Protein AF-A0A1H3FFI7-F1 (afdb_monomer_lite)

Foldseek 3Di:
DDDDDDDDDDDDDDDDDDDDDDDDDDDDDDDDPPDPDDDPDDPDPDPPVVLLVLLLVLQLLLQLLVVLLVVLVVLLVVLVVLLVVLCVQLVVVVVVVNVPSNVVSNVRSVVSVVVCVVVVSVVSSVLSVVLSVQSVVLSVVVVDPCSVVSVVVSVVSDDDDLLLSSLVSSQVSQCVSPNLQGWHWDHDPVCNVCSNPDRDDNVVTDTDPRDPPPPPPDD

Structure (mmCIF, N/CA/C/O backbone):
data_AF-A0A1H3FFI7-F1
#
_entry.id   AF-A0A1H3FFI7-F1
#
loop_
_atom_site.group_PDB
_atom_site.id
_atom_site.type_symbol
_atom_site.label_atom_id
_atom_site.label_alt_id
_atom_site.label_comp_id
_atom_site.label_asym_id
_atom_site.label_entity_id
_atom_site.label_seq_id
_atom_site.pdbx_PDB_ins_code
_atom_site.Cartn_x
_atom_site.Cartn_y
_atom_site.Cartn_z
_atom_site.occupancy
_atom_site.B_iso_or_equiv
_atom_site.auth_seq_id
_atom_site.auth_comp_id
_atom_site.auth_asym_id
_atom_site.auth_atom_id
_atom_site.pdbx_PDB_model_num
ATOM 1 N N . MET A 1 1 ? -16.316 62.388 -5.526 1.00 39.69 1 MET A N 1
ATOM 2 C CA . MET A 1 1 ? -16.179 63.792 -5.936 1.00 39.69 1 MET A CA 1
ATOM 3 C C . MET A 1 1 ? -15.748 64.525 -4.689 1.00 39.69 1 MET A C 1
ATOM 5 O O . MET A 1 1 ? -16.597 64.706 -3.829 1.00 39.69 1 MET A O 1
ATOM 9 N N . ASP A 1 2 ? -14.430 64.740 -4.607 1.00 40.62 2 ASP A N 1
ATOM 10 C CA . ASP A 1 2 ? -13.691 65.707 -3.775 1.00 40.62 2 ASP A CA 1
ATOM 11 C C . ASP A 1 2 ? -13.868 65.612 -2.238 1.00 40.62 2 ASP A C 1
ATOM 13 O O . ASP A 1 2 ? -14.924 65.272 -1.731 1.00 40.62 2 ASP A O 1
ATOM 17 N N . ASP A 1 3 ? -12.885 65.856 -1.380 1.00 43.97 3 ASP A N 1
ATOM 18 C CA . ASP A 1 3 ? -11.537 66.379 -1.552 1.00 43.97 3 ASP A CA 1
ATOM 19 C C . ASP A 1 3 ? -10.734 66.026 -0.284 1.00 43.97 3 ASP A C 1
ATOM 21 O O . ASP A 1 3 ? -11.244 66.103 0.834 1.00 43.97 3 ASP A O 1
ATOM 25 N N . ASP A 1 4 ? -9.499 65.589 -0.500 1.00 48.56 4 ASP A N 1
ATOM 26 C CA . ASP A 1 4 ? -8.259 66.038 0.144 1.00 48.56 4 ASP A CA 1
ATOM 27 C C . ASP A 1 4 ? -8.315 66.702 1.546 1.00 48.56 4 ASP A C 1
ATOM 29 O O . ASP A 1 4 ? -8.831 67.805 1.719 1.00 48.56 4 ASP A O 1
ATOM 33 N N . ARG A 1 5 ? -7.607 66.115 2.530 1.00 48.03 5 ARG A N 1
ATOM 34 C CA . ARG A 1 5 ? -6.320 66.656 3.041 1.00 48.03 5 ARG A CA 1
ATOM 35 C C . ARG A 1 5 ? -5.848 66.017 4.358 1.00 48.03 5 ARG A C 1
ATOM 37 O O . ARG A 1 5 ? -6.522 66.133 5.369 1.00 48.03 5 ARG A O 1
ATOM 44 N N . ARG A 1 6 ? -4.607 65.497 4.293 1.00 47.72 6 ARG A N 1
ATOM 45 C CA . ARG A 1 6 ? -3.411 65.782 5.143 1.00 47.72 6 ARG A CA 1
ATOM 46 C C . ARG A 1 6 ? -3.576 65.593 6.663 1.00 47.72 6 ARG A C 1
ATOM 48 O O . ARG A 1 6 ? -4.462 66.165 7.262 1.00 47.72 6 ARG A O 1
ATOM 55 N N . GLU A 1 7 ? -2.744 64.794 7.332 1.00 56.53 7 GLU A N 1
ATOM 56 C CA . GLU A 1 7 ? -1.361 65.102 7.769 1.00 56.53 7 GLU A CA 1
ATOM 57 C C . GLU A 1 7 ? -0.578 63.775 7.962 1.00 56.53 7 GLU A C 1
ATOM 59 O O . GLU A 1 7 ? -1.095 62.835 8.552 1.00 56.53 7 GLU A O 1
ATOM 64 N N . ARG A 1 8 ? 0.545 63.513 7.272 1.00 46.62 8 ARG A N 1
ATOM 65 C CA . ARG A 1 8 ? 1.951 63.851 7.614 1.00 46.62 8 ARG A CA 1
ATOM 66 C C . ARG A 1 8 ? 2.386 63.536 9.055 1.00 46.62 8 ARG A C 1
ATOM 68 O O . ARG A 1 8 ? 1.970 64.233 9.964 1.00 46.62 8 ARG A O 1
ATOM 75 N N . LEU A 1 9 ? 3.315 62.580 9.179 1.00 51.81 9 LEU A N 1
ATOM 76 C CA . LEU A 1 9 ? 4.434 62.463 10.143 1.00 51.81 9 LEU A CA 1
ATOM 77 C C . LEU A 1 9 ? 5.223 61.204 9.7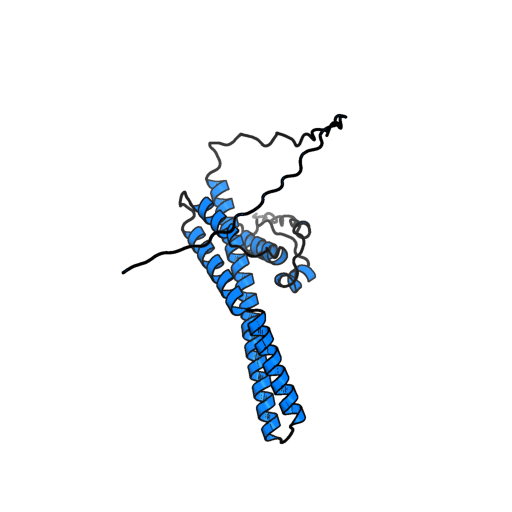10 1.00 51.81 9 LEU A C 1
ATOM 79 O O . LEU A 1 9 ? 4.756 60.088 9.900 1.00 51.81 9 LEU A O 1
ATOM 83 N N . GLU A 1 10 ? 6.148 61.297 8.753 1.00 45.97 10 GLU A N 1
ATOM 84 C CA . GLU A 1 10 ? 7.595 61.550 8.928 1.00 45.97 10 GLU A CA 1
ATOM 85 C C . GLU A 1 10 ? 8.293 60.653 9.974 1.00 45.97 10 GLU A C 1
ATOM 87 O O . GLU A 1 10 ? 7.902 60.579 11.134 1.00 45.97 10 GLU A O 1
ATOM 92 N N . ALA A 1 11 ? 9.316 59.943 9.480 1.00 45.84 11 ALA A N 1
ATOM 93 C CA . ALA A 1 11 ? 10.124 58.900 10.114 1.00 45.84 11 ALA A CA 1
ATOM 94 C C . ALA A 1 11 ? 11.066 59.431 11.222 1.00 45.84 11 ALA A C 1
ATOM 96 O O . ALA A 1 11 ? 11.108 60.634 11.480 1.00 45.84 11 ALA A O 1
ATOM 97 N N . PRO A 1 12 ? 11.888 58.559 11.840 1.00 55.88 12 PRO A N 1
ATOM 98 C CA . PRO A 1 12 ? 13.244 58.475 11.293 1.00 55.88 12 PRO A CA 1
ATOM 99 C C . PRO A 1 12 ? 13.888 57.079 11.251 1.00 55.88 12 PRO A C 1
ATOM 101 O O . PRO A 1 12 ? 13.685 56.198 12.083 1.00 55.88 12 PRO A O 1
ATOM 104 N N . GLU A 1 13 ? 14.731 56.982 10.232 1.00 45.44 13 GLU A N 1
ATOM 105 C CA . GLU A 1 13 ? 15.818 56.057 9.948 1.00 45.44 13 GLU A CA 1
ATOM 106 C C . GLU A 1 13 ? 16.968 56.213 10.964 1.00 45.44 13 GLU A C 1
ATOM 108 O O . GLU A 1 13 ? 17.348 57.332 11.307 1.00 45.44 13 GLU A O 1
ATOM 113 N N . ALA A 1 14 ? 17.566 55.105 11.412 1.00 41.97 14 ALA A N 1
ATOM 114 C CA . ALA A 1 14 ? 18.908 55.115 11.996 1.00 41.97 14 ALA A CA 1
ATOM 115 C C . ALA A 1 14 ? 19.615 53.778 11.742 1.00 41.97 14 ALA A C 1
ATOM 117 O O . ALA A 1 14 ? 19.299 52.743 12.329 1.00 41.97 14 ALA A O 1
ATOM 118 N N . ALA A 1 15 ? 20.588 53.843 10.839 1.00 40.41 15 ALA A N 1
ATOM 119 C CA . ALA A 1 15 ? 21.603 52.840 10.582 1.00 40.41 15 ALA A CA 1
ATOM 120 C C . ALA A 1 15 ? 22.609 52.743 11.742 1.00 40.41 15 ALA A C 1
ATOM 122 O O . ALA A 1 15 ? 22.969 53.759 12.335 1.00 40.41 15 ALA A O 1
ATOM 123 N N . VAL A 1 16 ? 23.154 51.545 11.980 1.00 43.53 16 VAL A N 1
ATOM 124 C CA . VAL A 1 16 ? 24.485 51.376 12.585 1.00 43.53 16 VAL A CA 1
ATOM 125 C C . VAL A 1 16 ? 25.274 50.328 11.802 1.00 43.53 16 VAL A C 1
ATOM 127 O O . VAL A 1 16 ? 24.775 49.286 11.385 1.00 43.53 16 VAL A O 1
ATOM 130 N N . THR A 1 17 ? 26.521 50.707 11.577 1.00 37.72 17 THR A N 1
ATOM 131 C CA . THR A 1 17 ? 27.551 50.215 10.672 1.00 37.72 17 THR A CA 1
ATOM 132 C C . THR A 1 17 ? 28.374 49.036 11.202 1.00 37.72 17 THR A C 1
ATOM 134 O O . THR A 1 17 ? 28.712 48.987 12.378 1.00 37.72 17 THR A O 1
ATOM 137 N N . SER A 1 18 ? 28.768 48.166 10.265 1.00 38.00 18 SER A N 1
ATOM 138 C CA . SER A 1 18 ? 30.113 47.606 10.014 1.00 38.00 18 SER A CA 1
ATOM 139 C C . SER A 1 18 ? 31.158 47.583 11.147 1.00 38.00 18 SER A C 1
ATOM 141 O O . SER A 1 18 ? 31.578 48.628 11.639 1.00 38.00 18 SER A O 1
ATOM 143 N N . SER A 1 19 ? 31.721 46.396 11.409 1.00 37.16 19 SER A N 1
ATOM 144 C CA . SER A 1 19 ? 33.115 46.244 11.850 1.00 37.16 19 SER A CA 1
ATOM 145 C C . SER A 1 19 ? 33.757 45.055 11.134 1.00 37.16 19 SER A C 1
ATOM 147 O O . SER A 1 19 ? 33.155 43.990 10.997 1.00 37.16 19 SER A O 1
ATOM 149 N N . ALA A 1 20 ? 34.959 45.288 10.618 1.00 35.25 20 ALA A N 1
ATOM 150 C CA . ALA A 1 20 ? 35.655 44.474 9.638 1.00 35.25 20 ALA A CA 1
ATOM 151 C C . ALA A 1 20 ? 36.771 43.604 10.245 1.00 35.25 20 ALA A C 1
ATOM 153 O O . ALA A 1 20 ? 37.407 43.989 11.218 1.00 35.25 20 ALA A O 1
ATOM 154 N N . ALA A 1 21 ? 37.052 42.520 9.510 1.00 35.50 21 ALA A N 1
ATOM 155 C CA . ALA A 1 21 ? 38.344 41.862 9.279 1.00 35.50 21 ALA A CA 1
ATOM 156 C C . ALA A 1 21 ? 39.033 41.090 10.422 1.00 35.50 21 ALA A C 1
ATOM 158 O O . ALA A 1 21 ? 39.321 41.634 11.477 1.00 35.50 21 ALA A O 1
ATOM 159 N N . ILE A 1 22 ? 39.386 39.829 10.122 1.00 35.00 22 ILE A N 1
ATOM 160 C CA . ILE A 1 22 ? 40.749 39.249 10.089 1.00 35.00 22 ILE A CA 1
ATOM 161 C C . ILE A 1 22 ? 40.616 37.816 9.514 1.00 35.00 22 ILE A C 1
ATOM 163 O O . ILE A 1 22 ? 39.891 36.990 10.059 1.00 35.00 22 ILE A O 1
ATOM 167 N N . GLY A 1 23 ? 41.289 37.522 8.398 1.00 33.16 23 GLY A N 1
ATOM 168 C CA . GLY A 1 23 ? 41.719 36.155 8.033 1.00 33.16 23 GLY A CA 1
ATOM 169 C C . GLY A 1 23 ? 43.248 36.066 8.176 1.00 33.16 23 GLY A C 1
ATOM 170 O O . GLY A 1 23 ? 43.828 37.027 8.685 1.00 33.16 23 GLY A O 1
ATOM 171 N N . PRO A 1 24 ? 43.956 35.055 7.636 1.00 54.66 24 PRO A N 1
ATOM 172 C CA . PRO A 1 24 ? 43.545 33.740 7.118 1.00 54.66 24 PRO A CA 1
ATOM 173 C C . PRO A 1 24 ? 44.410 32.588 7.702 1.00 54.66 24 PRO A C 1
ATOM 175 O O . PRO A 1 24 ? 45.571 32.808 8.023 1.00 54.66 24 PRO A O 1
ATOM 178 N N . GLU A 1 25 ? 43.945 31.332 7.746 1.00 32.97 25 GLU A N 1
ATOM 179 C CA . GLU A 1 25 ? 44.895 30.203 7.802 1.00 32.97 25 GLU A CA 1
ATOM 180 C C . GLU A 1 25 ? 44.304 28.897 7.270 1.00 32.97 25 GLU A C 1
ATOM 182 O O . GLU A 1 25 ? 43.151 28.547 7.520 1.00 32.97 25 GLU A O 1
ATOM 187 N N . GLY A 1 26 ? 45.101 28.224 6.443 1.00 39.09 26 GLY A N 1
ATOM 188 C CA . GLY A 1 26 ? 44.693 27.114 5.601 1.00 39.09 26 GLY A CA 1
ATOM 189 C C . GLY A 1 26 ? 44.346 25.839 6.361 1.00 39.09 26 GLY A C 1
ATOM 190 O O . GLY A 1 26 ? 45.106 25.351 7.190 1.00 39.09 26 GLY A O 1
ATOM 191 N N . ALA A 1 27 ? 43.253 25.217 5.936 1.00 34.34 27 ALA A N 1
ATOM 192 C CA . ALA A 1 27 ? 43.040 23.790 6.091 1.00 34.34 27 ALA A CA 1
ATOM 193 C C . ALA A 1 27 ? 42.767 23.212 4.701 1.00 34.34 27 ALA A C 1
ATOM 195 O O . ALA A 1 27 ? 41.704 23.409 4.114 1.00 34.34 27 ALA A O 1
ATOM 196 N N . ARG A 1 28 ? 43.784 22.539 4.154 1.00 36.78 28 ARG A N 1
ATOM 197 C CA . ARG A 1 28 ? 43.678 21.699 2.960 1.00 36.78 28 ARG A CA 1
ATOM 198 C C . ARG A 1 28 ? 42.627 20.624 3.238 1.00 36.78 28 ARG A C 1
ATOM 200 O O . ARG A 1 28 ? 42.883 19.717 4.026 1.00 36.78 28 ARG A O 1
ATOM 207 N N . VAL A 1 29 ? 41.465 20.717 2.600 1.00 37.03 29 VAL A N 1
ATOM 208 C CA . VAL A 1 29 ? 40.548 19.580 2.504 1.00 37.03 29 VAL A CA 1
ATOM 209 C C . VAL A 1 29 ? 41.055 18.722 1.357 1.00 37.03 29 VAL A C 1
ATOM 211 O O . VAL A 1 29 ? 41.120 19.166 0.214 1.00 37.03 29 VAL A O 1
ATOM 214 N N . ALA A 1 30 ? 41.504 17.523 1.712 1.00 35.31 30 ALA A N 1
ATOM 215 C CA . ALA A 1 30 ? 41.951 16.502 0.788 1.00 35.31 30 ALA A CA 1
ATOM 216 C C . ALA A 1 30 ? 40.844 16.187 -0.229 1.00 35.31 30 ALA A C 1
ATOM 218 O O . ALA A 1 30 ? 39.739 15.789 0.143 1.00 35.31 30 ALA A O 1
ATOM 219 N N . GLU A 1 31 ? 41.163 16.354 -1.510 1.00 34.56 31 GLU A N 1
ATOM 220 C CA . GLU A 1 31 ? 40.414 15.764 -2.611 1.00 34.56 31 GLU A CA 1
ATOM 221 C C . GLU A 1 31 ? 40.441 14.240 -2.440 1.00 34.56 31 GLU A C 1
ATOM 223 O O . GLU A 1 31 ? 41.496 13.605 -2.488 1.00 34.56 31 GLU A O 1
ATOM 228 N N . SER A 1 32 ? 39.273 13.653 -2.186 1.00 32.12 32 SER A N 1
ATOM 229 C CA . SER A 1 32 ? 39.080 12.208 -2.262 1.00 32.12 32 SER A CA 1
ATOM 230 C C . SER A 1 32 ? 38.877 11.835 -3.734 1.00 32.12 32 SER A C 1
ATOM 232 O O . SER A 1 32 ? 37.956 12.371 -4.359 1.00 32.12 32 SER A O 1
ATOM 234 N N . PRO A 1 33 ? 39.696 10.942 -4.318 1.00 33.50 33 PRO A N 1
ATOM 235 C CA . PRO A 1 33 ? 39.544 10.535 -5.702 1.00 33.50 33 PRO A CA 1
ATOM 236 C C . PRO A 1 33 ? 38.418 9.501 -5.771 1.00 33.50 33 PRO A C 1
ATOM 238 O O . PRO A 1 33 ? 38.644 8.298 -5.642 1.00 33.50 33 PRO A O 1
ATOM 241 N N . ILE A 1 34 ? 37.181 9.958 -5.963 1.00 34.91 34 ILE A N 1
ATOM 242 C CA . ILE A 1 34 ? 36.114 9.062 -6.412 1.00 34.91 34 ILE A CA 1
ATOM 243 C C . ILE A 1 34 ? 36.358 8.829 -7.899 1.00 34.91 34 ILE A C 1
ATOM 245 O O . ILE A 1 34 ? 36.016 9.657 -8.738 1.00 34.91 34 ILE A O 1
ATOM 249 N N . ALA A 1 35 ? 37.051 7.720 -8.155 1.00 33.00 35 ALA A N 1
ATOM 250 C CA . ALA A 1 35 ? 37.226 7.012 -9.413 1.00 33.00 35 ALA A CA 1
ATOM 251 C C . ALA A 1 35 ? 36.332 7.522 -10.556 1.00 33.00 35 ALA A C 1
ATOM 253 O O . ALA A 1 35 ? 35.185 7.107 -10.728 1.00 33.00 35 ALA A O 1
ATOM 254 N N . ALA A 1 36 ? 36.915 8.400 -11.366 1.00 38.03 36 ALA A N 1
ATOM 255 C CA . ALA A 1 36 ? 36.528 8.602 -12.745 1.00 38.03 36 ALA A CA 1
ATOM 256 C C . ALA A 1 36 ? 36.957 7.359 -13.538 1.00 38.03 36 ALA A C 1
ATOM 258 O O . ALA A 1 36 ? 38.048 7.337 -14.084 1.00 38.03 36 ALA A O 1
ATOM 259 N N . ASP A 1 37 ? 36.133 6.313 -13.522 1.00 36.31 37 ASP A N 1
ATOM 260 C CA . ASP A 1 37 ? 36.210 5.183 -14.456 1.00 36.31 37 ASP A CA 1
ATOM 261 C C . ASP A 1 37 ? 34.876 4.423 -14.433 1.00 36.31 37 ASP A C 1
ATOM 263 O O . ASP A 1 37 ? 34.728 3.338 -13.875 1.00 36.31 37 ASP A O 1
ATOM 267 N N . ALA A 1 38 ? 33.863 5.033 -15.042 1.00 36.59 38 ALA A N 1
ATOM 268 C CA . ALA A 1 38 ? 32.695 4.322 -15.544 1.00 36.59 38 ALA A CA 1
ATOM 269 C C . ALA A 1 38 ? 32.510 4.712 -17.012 1.00 36.59 38 ALA A C 1
ATOM 271 O O . ALA A 1 38 ? 31.687 5.546 -17.374 1.00 36.59 38 ALA A O 1
ATOM 272 N N . ASP A 1 39 ? 33.411 4.163 -17.822 1.00 35.94 39 ASP A N 1
ATOM 273 C CA . ASP A 1 39 ? 33.151 3.647 -19.162 1.00 35.94 39 ASP A CA 1
ATOM 274 C C . ASP A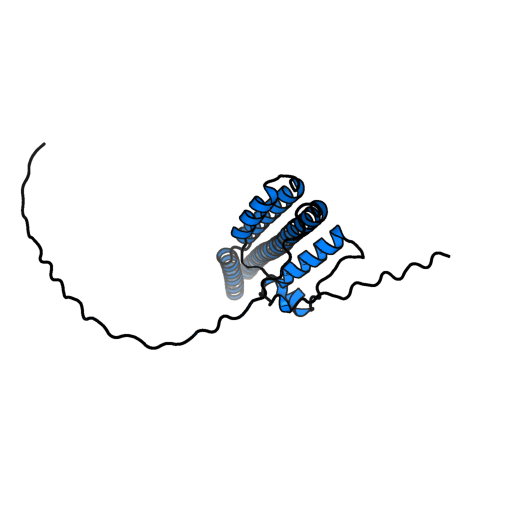 1 39 ? 32.153 4.454 -20.018 1.00 35.94 39 ASP A C 1
ATOM 276 O O . ASP A 1 39 ? 30.986 4.104 -20.194 1.00 35.94 39 ASP A O 1
ATOM 280 N N . VAL A 1 40 ? 32.656 5.523 -20.645 1.00 43.94 40 VAL A N 1
ATOM 281 C CA . VAL A 1 40 ? 32.018 6.211 -21.786 1.00 43.94 40 VAL A CA 1
ATOM 282 C C . VAL A 1 40 ? 32.150 5.344 -23.055 1.00 43.94 40 VAL A C 1
ATOM 284 O O . VAL A 1 40 ? 32.606 5.784 -24.110 1.00 43.94 40 VAL A O 1
ATOM 287 N N . LYS A 1 41 ? 31.761 4.069 -22.974 1.00 37.44 41 LYS A N 1
ATOM 288 C CA . LYS A 1 41 ? 31.651 3.166 -24.123 1.00 37.44 41 LYS A CA 1
ATOM 289 C C . LYS A 1 41 ? 30.345 2.399 -24.040 1.00 37.44 41 LYS A C 1
ATOM 291 O O . LYS A 1 41 ? 30.260 1.396 -23.351 1.00 37.44 41 LYS A O 1
ATOM 296 N N . ASN A 1 42 ? 29.346 2.870 -24.790 1.00 41.62 42 ASN A N 1
ATOM 297 C CA . ASN A 1 42 ? 28.473 2.042 -25.639 1.00 41.62 42 ASN A CA 1
ATOM 298 C C . ASN A 1 42 ? 27.369 2.896 -26.289 1.00 41.62 42 ASN A C 1
ATOM 300 O O . ASN A 1 42 ? 26.184 2.698 -26.054 1.00 41.62 42 ASN A O 1
ATOM 304 N N . ALA A 1 43 ? 27.743 3.828 -27.168 1.00 40.03 43 ALA A N 1
ATOM 305 C CA . ALA A 1 43 ? 26.780 4.655 -27.906 1.00 40.03 43 ALA A CA 1
ATOM 306 C C . ALA A 1 43 ? 26.145 3.961 -29.139 1.00 40.03 43 ALA A C 1
ATOM 308 O O . ALA A 1 43 ? 25.541 4.633 -29.968 1.00 40.03 43 ALA A O 1
ATOM 309 N N . ALA A 1 44 ? 26.266 2.635 -29.303 1.00 38.53 44 ALA A N 1
ATOM 310 C CA . ALA A 1 44 ? 25.724 1.941 -30.483 1.00 38.53 44 ALA A CA 1
ATOM 311 C C . ALA A 1 44 ? 25.290 0.473 -30.256 1.00 38.53 44 ALA A C 1
ATOM 313 O O . ALA A 1 44 ? 25.237 -0.291 -31.217 1.00 38.53 44 ALA A O 1
ATOM 314 N N . GLY A 1 45 ? 24.984 0.052 -29.017 1.00 37.44 45 GLY A N 1
ATOM 315 C CA . GLY A 1 45 ? 24.806 -1.383 -28.712 1.00 37.44 45 GLY A CA 1
ATOM 316 C C . GLY A 1 45 ? 23.693 -1.830 -27.752 1.00 37.44 45 GLY A C 1
ATOM 317 O O . GLY A 1 45 ? 23.531 -3.036 -27.618 1.00 37.44 45 GLY A O 1
ATOM 318 N N . HIS A 1 46 ? 22.919 -0.951 -27.096 1.00 41.56 46 HIS A N 1
ATOM 319 C CA . HIS A 1 46 ? 22.031 -1.373 -25.985 1.00 41.56 46 HIS A CA 1
ATOM 320 C C . HIS A 1 46 ? 20.533 -0.975 -26.036 1.00 41.56 46 HIS A C 1
ATOM 322 O O . HIS A 1 46 ? 19.904 -0.951 -24.984 1.00 41.56 46 HIS A O 1
ATOM 328 N N . PRO A 1 47 ? 19.858 -0.787 -27.192 1.00 56.28 47 PRO A N 1
ATOM 329 C CA . PRO A 1 47 ? 18.427 -0.448 -27.172 1.00 56.28 47 PRO A CA 1
ATOM 330 C C . PRO A 1 47 ? 17.551 -1.551 -26.545 1.00 56.28 47 PRO A C 1
ATOM 332 O O . PRO A 1 47 ? 16.512 -1.260 -25.960 1.00 56.28 47 PRO A O 1
ATOM 335 N N . ALA A 1 48 ? 17.962 -2.820 -26.651 1.00 59.00 48 ALA A N 1
ATOM 336 C CA . ALA A 1 48 ? 17.222 -3.947 -26.086 1.00 59.00 48 ALA A CA 1
ATOM 337 C C . ALA A 1 48 ? 17.420 -4.090 -24.567 1.00 59.00 48 ALA A C 1
ATOM 339 O O . ALA A 1 48 ? 16.451 -4.350 -23.861 1.00 59.00 48 ALA A O 1
ATOM 340 N N . ALA A 1 49 ? 18.645 -3.883 -24.068 1.00 61.81 49 ALA A N 1
ATOM 341 C CA . ALA A 1 49 ? 18.943 -3.962 -22.638 1.00 61.81 49 ALA A CA 1
ATOM 342 C C . ALA A 1 49 ? 18.300 -2.802 -21.864 1.00 61.81 49 ALA A C 1
ATOM 344 O O . ALA A 1 49 ? 17.747 -3.015 -20.787 1.00 61.81 49 ALA A O 1
ATOM 345 N N . ASP A 1 50 ? 18.286 -1.603 -22.454 1.00 82.19 50 ASP A N 1
ATOM 346 C CA . ASP A 1 50 ? 17.630 -0.433 -21.865 1.00 82.19 50 ASP A CA 1
ATOM 347 C C . ASP A 1 50 ? 16.103 -0.605 -21.848 1.00 82.19 50 ASP A C 1
ATOM 349 O O . ASP A 1 50 ? 15.446 -0.280 -20.859 1.00 82.19 50 ASP A O 1
ATOM 353 N N . ALA A 1 51 ? 15.527 -1.185 -22.908 1.00 88.75 51 ALA A N 1
ATOM 354 C CA . ALA A 1 51 ? 14.098 -1.489 -22.966 1.00 88.75 51 ALA A CA 1
ATOM 355 C C . ALA A 1 51 ? 13.684 -2.595 -21.980 1.00 88.75 51 ALA A C 1
ATOM 357 O O . ALA A 1 51 ? 12.608 -2.515 -21.389 1.00 88.75 51 ALA A O 1
ATOM 358 N N . GLU A 1 52 ? 14.517 -3.621 -21.788 1.00 92.06 52 GLU A N 1
ATOM 359 C CA . GLU A 1 52 ? 14.271 -4.687 -20.813 1.00 92.06 52 GLU A CA 1
ATOM 360 C C . GLU A 1 52 ? 14.354 -4.161 -19.376 1.00 92.06 52 GLU A C 1
ATOM 362 O O . GLU A 1 52 ? 13.444 -4.416 -18.584 1.00 92.06 52 GLU A O 1
ATOM 367 N N . ALA A 1 53 ? 15.380 -3.366 -19.058 1.00 92.38 53 ALA A N 1
ATOM 368 C CA . ALA A 1 53 ? 15.506 -2.706 -17.762 1.00 92.38 53 ALA A CA 1
ATOM 369 C C . ALA A 1 53 ? 14.316 -1.773 -17.492 1.00 92.38 53 ALA A C 1
ATOM 371 O O . ALA A 1 53 ? 13.729 -1.806 -16.413 1.00 92.38 53 ALA A O 1
ATOM 372 N N . LEU A 1 54 ? 13.897 -0.996 -18.494 1.00 94.31 54 LEU A N 1
ATOM 373 C CA . LEU A 1 54 ? 12.732 -0.122 -18.384 1.00 94.31 54 LEU A CA 1
ATOM 374 C C . LEU A 1 54 ? 11.435 -0.913 -18.155 1.00 94.31 54 LEU A C 1
ATOM 376 O O . LEU A 1 54 ? 10.650 -0.553 -17.281 1.00 94.31 54 LEU A O 1
ATOM 380 N N . ASN A 1 55 ? 11.214 -2.006 -18.894 1.00 96.06 55 ASN A N 1
ATOM 381 C CA . ASN A 1 55 ? 10.072 -2.902 -18.686 1.00 96.06 55 ASN A CA 1
ATOM 382 C C . ASN A 1 55 ? 10.057 -3.450 -17.252 1.00 96.06 55 ASN A C 1
ATOM 384 O O . ASN A 1 55 ? 9.035 -3.389 -16.566 1.00 96.06 55 ASN A O 1
ATOM 388 N N . PHE A 1 56 ? 11.210 -3.930 -16.784 1.00 96.50 56 PHE A N 1
ATOM 389 C CA . PHE A 1 56 ? 11.369 -4.444 -15.432 1.00 96.50 56 PHE A CA 1
ATOM 390 C C . PHE A 1 56 ? 11.010 -3.396 -14.373 1.00 96.50 56 PHE A C 1
ATOM 392 O O . PHE A 1 56 ? 10.204 -3.678 -13.485 1.00 96.50 56 PHE A O 1
ATOM 399 N N . GLU A 1 57 ? 11.554 -2.185 -14.487 1.00 96.06 57 GLU A N 1
ATOM 400 C CA . GLU A 1 57 ? 11.316 -1.093 -13.541 1.00 96.06 57 GLU A CA 1
ATOM 401 C C . GLU A 1 57 ? 9.849 -0.649 -13.524 1.00 96.06 57 GLU A C 1
ATOM 403 O O . GLU A 1 57 ? 9.250 -0.534 -12.453 1.00 96.06 57 GLU A O 1
ATOM 408 N N . LEU A 1 58 ? 9.230 -0.481 -14.696 1.00 97.38 58 LEU A N 1
ATOM 409 C CA . LEU A 1 58 ? 7.813 -0.127 -14.807 1.00 97.38 58 LEU A CA 1
ATOM 410 C C . LEU A 1 58 ? 6.910 -1.207 -14.198 1.00 97.38 58 LEU A C 1
ATOM 412 O O . LEU A 1 58 ? 5.988 -0.892 -13.440 1.00 97.38 58 LEU A O 1
ATOM 416 N N . LEU A 1 59 ? 7.185 -2.483 -14.486 1.00 98.19 59 LEU A N 1
ATOM 417 C CA . LEU A 1 59 ? 6.423 -3.602 -13.937 1.00 98.19 59 LEU A CA 1
ATOM 418 C C . LEU A 1 59 ? 6.612 -3.723 -12.419 1.00 98.19 59 LEU A C 1
ATOM 420 O O . LEU A 1 59 ? 5.632 -3.900 -11.692 1.00 98.19 59 LEU A O 1
ATOM 424 N N . ARG A 1 60 ? 7.848 -3.595 -11.922 1.00 98.00 60 ARG A N 1
ATOM 425 C CA . ARG A 1 60 ? 8.164 -3.601 -10.485 1.00 98.00 60 ARG A CA 1
ATOM 426 C C . ARG A 1 60 ? 7.395 -2.499 -9.758 1.00 98.00 60 ARG A C 1
ATOM 428 O O . ARG A 1 60 ? 6.740 -2.787 -8.754 1.00 98.00 60 ARG A O 1
ATOM 435 N N . SER A 1 61 ? 7.431 -1.269 -10.263 1.00 97.62 61 SER A N 1
ATOM 436 C CA . SER A 1 61 ? 6.742 -0.124 -9.654 1.00 97.62 61 SER A CA 1
ATOM 437 C C . SER A 1 61 ? 5.216 -0.288 -9.693 1.00 97.62 61 SER A C 1
ATOM 439 O O . SER A 1 61 ? 4.540 -0.072 -8.681 1.00 97.62 61 SER A O 1
ATOM 441 N N . ALA A 1 62 ? 4.657 -0.806 -10.793 1.00 98.19 62 ALA A N 1
ATOM 442 C CA . ALA A 1 62 ? 3.232 -1.132 -10.873 1.00 98.19 62 ALA A CA 1
ATOM 443 C C . ALA A 1 62 ? 2.810 -2.182 -9.825 1.00 98.19 62 ALA A C 1
ATOM 445 O O . ALA A 1 62 ? 1.816 -1.997 -9.116 1.00 98.19 62 ALA A O 1
ATOM 446 N N . LEU A 1 63 ? 3.580 -3.265 -9.679 1.00 98.44 63 LEU A N 1
ATOM 447 C CA . LEU A 1 63 ? 3.322 -4.328 -8.701 1.00 98.44 63 LEU A CA 1
ATOM 448 C C . LEU A 1 63 ? 3.500 -3.853 -7.252 1.00 98.44 63 LEU A C 1
ATOM 450 O O . LEU A 1 63 ? 2.738 -4.250 -6.367 1.00 98.44 63 LEU A O 1
ATOM 454 N N . TYR A 1 64 ? 4.461 -2.965 -6.995 1.00 98.19 64 TYR A N 1
ATOM 455 C CA . TYR A 1 64 ? 4.629 -2.333 -5.688 1.00 98.19 64 TYR A CA 1
ATOM 456 C C . TYR A 1 64 ? 3.368 -1.560 -5.287 1.00 98.19 64 TYR A C 1
ATOM 458 O O . TYR A 1 64 ? 2.828 -1.757 -4.190 1.00 98.19 64 TYR A O 1
ATOM 466 N N . HIS A 1 65 ? 2.858 -0.713 -6.182 1.00 98.19 65 HIS A N 1
ATOM 467 C CA . HIS A 1 65 ? 1.651 0.062 -5.918 1.00 98.19 65 HIS A CA 1
ATOM 468 C C . HIS A 1 65 ? 0.392 -0.801 -5.827 1.00 98.19 65 HIS A C 1
ATOM 470 O O . HIS A 1 65 ? -0.465 -0.511 -4.994 1.00 98.19 65 HIS A O 1
ATOM 476 N N . ASP A 1 66 ? 0.311 -1.900 -6.579 1.00 98.38 66 ASP A N 1
ATOM 477 C CA . ASP A 1 66 ? -0.752 -2.900 -6.438 1.00 98.38 66 ASP A CA 1
ATOM 478 C C . ASP A 1 66 ? -0.797 -3.523 -5.035 1.00 98.38 66 ASP A C 1
ATOM 480 O O . ASP A 1 66 ? -1.847 -3.560 -4.381 1.00 98.38 66 ASP A O 1
ATOM 484 N N . ALA A 1 67 ? 0.363 -3.939 -4.522 1.00 97.81 67 ALA A N 1
ATOM 485 C CA . ALA A 1 67 ? 0.479 -4.503 -3.184 1.00 97.81 67 ALA A CA 1
ATOM 486 C C . ALA A 1 67 ? 0.135 -3.472 -2.093 1.00 97.81 67 ALA A C 1
ATOM 488 O O . ALA A 1 67 ? -0.539 -3.799 -1.108 1.00 97.81 67 ALA A O 1
ATOM 489 N N . ARG A 1 68 ? 0.575 -2.215 -2.256 1.00 97.69 68 ARG A N 1
ATOM 490 C CA . ARG A 1 68 ? 0.264 -1.116 -1.326 1.00 97.69 68 ARG A CA 1
ATOM 491 C C . ARG A 1 68 ? -1.221 -0.762 -1.326 1.00 97.69 68 ARG A C 1
ATOM 493 O O . ARG A 1 68 ? -1.802 -0.686 -0.242 1.00 97.69 68 ARG A O 1
ATOM 500 N N . GLN A 1 69 ? -1.828 -0.606 -2.504 1.00 97.62 69 GLN A N 1
ATOM 501 C CA . GLN A 1 69 ? -3.264 -0.373 -2.668 1.00 97.62 69 GLN A CA 1
ATOM 502 C C . GLN A 1 69 ? -4.057 -1.486 -1.976 1.00 97.62 69 GLN A C 1
ATOM 504 O O . GLN A 1 69 ? -4.840 -1.217 -1.067 1.00 97.62 69 GLN A O 1
ATOM 509 N N . SER A 1 70 ? -3.801 -2.742 -2.348 1.00 97.50 70 SER A N 1
ATOM 510 C CA . SER A 1 70 ? -4.531 -3.902 -1.830 1.00 97.50 70 SER A CA 1
ATOM 511 C C . SER A 1 70 ? -4.474 -4.005 -0.306 1.00 97.50 70 SER A C 1
ATOM 513 O O . SER A 1 70 ? -5.456 -4.383 0.332 1.00 97.50 70 SER A O 1
ATOM 515 N N . HIS A 1 71 ? -3.330 -3.681 0.302 1.00 97.19 71 HIS A N 1
ATOM 516 C CA . HIS A 1 71 ? -3.189 -3.684 1.755 1.00 97.19 71 HIS A CA 1
ATOM 517 C C . HIS A 1 71 ? -4.024 -2.585 2.424 1.00 97.19 71 HIS A C 1
ATOM 519 O O . HIS A 1 71 ? -4.760 -2.873 3.366 1.00 97.19 71 HIS A O 1
ATOM 525 N N . LEU A 1 72 ? -3.938 -1.349 1.929 1.00 96.62 72 LEU A N 1
ATOM 526 C CA . LEU A 1 72 ? -4.673 -0.214 2.491 1.00 96.62 72 LEU A CA 1
ATOM 527 C C . LEU A 1 72 ?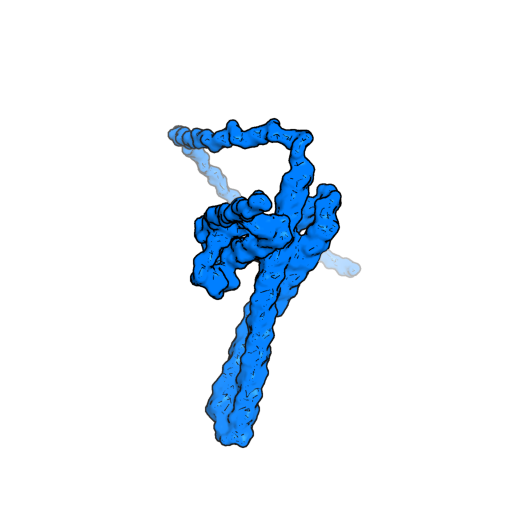 -6.184 -0.390 2.347 1.00 96.62 72 LEU A C 1
ATOM 529 O O . LEU A 1 72 ? -6.914 -0.167 3.306 1.00 96.62 72 LEU A O 1
ATOM 533 N N . GLU A 1 73 ? -6.653 -0.895 1.206 1.00 97.44 73 GLU A N 1
ATOM 534 C CA . GLU A 1 73 ? -8.070 -1.213 1.036 1.00 97.44 73 GLU A CA 1
ATOM 535 C C . GLU A 1 73 ? -8.553 -2.311 1.994 1.00 97.44 73 GLU A C 1
ATOM 537 O O . GLU A 1 73 ? -9.697 -2.292 2.440 1.00 97.44 73 GLU A O 1
ATOM 542 N N . ARG A 1 74 ? -7.711 -3.307 2.308 1.00 97.25 74 ARG A N 1
ATOM 543 C CA . ARG A 1 74 ? -8.063 -4.330 3.306 1.00 97.25 74 ARG A CA 1
ATOM 544 C C . ARG A 1 74 ? -8.192 -3.719 4.698 1.00 97.25 74 ARG A C 1
ATOM 546 O O . ARG A 1 74 ? -9.106 -4.109 5.414 1.00 97.25 74 ARG A O 1
ATOM 553 N N . LEU A 1 75 ? -7.313 -2.787 5.070 1.00 96.81 75 LEU A N 1
ATOM 554 C CA . LEU A 1 75 ? -7.409 -2.073 6.347 1.00 96.81 75 LEU A CA 1
ATOM 555 C C . LEU A 1 75 ? -8.666 -1.210 6.417 1.00 96.81 75 LEU A C 1
ATOM 557 O O . LEU A 1 75 ? -9.379 -1.266 7.413 1.00 96.81 75 LEU A O 1
ATOM 561 N N . ASP A 1 76 ? -8.964 -0.481 5.345 1.00 96.75 76 ASP A N 1
ATOM 562 C CA . ASP A 1 76 ? -10.164 0.344 5.239 1.00 96.75 76 ASP A CA 1
ATOM 563 C C . ASP A 1 76 ? -11.438 -0.502 5.389 1.00 96.75 76 ASP A C 1
ATOM 565 O O . ASP A 1 76 ? -12.267 -0.241 6.261 1.00 96.75 76 ASP A O 1
ATOM 569 N N . ARG A 1 77 ? -11.555 -1.593 4.620 1.00 97.12 77 ARG A N 1
ATOM 570 C CA . ARG A 1 77 ? -12.692 -2.523 4.719 1.00 97.12 77 ARG A CA 1
ATOM 571 C C . ARG A 1 77 ? -12.795 -3.179 6.095 1.00 97.12 77 ARG A C 1
ATOM 573 O O . ARG A 1 77 ? -13.900 -3.345 6.603 1.00 97.12 77 ARG A O 1
ATOM 580 N N . LEU A 1 78 ? -11.664 -3.541 6.705 1.00 97.81 78 LEU A N 1
ATOM 581 C CA . LEU A 1 78 ? -11.643 -4.117 8.049 1.00 97.81 78 LEU A CA 1
ATOM 582 C C . LEU A 1 78 ? -12.131 -3.110 9.094 1.00 97.81 78 LEU A C 1
ATOM 584 O O . LEU A 1 78 ? -12.922 -3.481 9.955 1.00 97.81 78 LEU A O 1
ATOM 588 N N . ALA A 1 79 ? -11.707 -1.849 9.011 1.00 96.56 79 ALA A N 1
ATOM 589 C CA . ALA A 1 79 ? -12.158 -0.809 9.928 1.00 96.56 79 ALA A CA 1
ATOM 590 C C . ALA A 1 79 ? -13.675 -0.588 9.818 1.00 96.56 79 ALA A C 1
ATOM 592 O O . ALA A 1 79 ? -14.369 -0.639 10.831 1.00 96.56 79 ALA A O 1
ATOM 593 N N . HIS A 1 80 ? -14.207 -0.460 8.597 1.00 97.12 80 HIS A N 1
ATOM 594 C CA . HIS A 1 80 ? -15.651 -0.333 8.370 1.00 97.12 80 HIS A CA 1
ATOM 595 C C . HIS A 1 80 ? -16.434 -1.549 8.880 1.00 97.12 80 HIS A C 1
ATOM 597 O O . HIS A 1 80 ? -17.483 -1.394 9.506 1.00 97.12 80 HIS A O 1
ATOM 603 N N . TYR A 1 81 ? -15.912 -2.758 8.660 1.00 98.19 81 TYR A N 1
ATOM 604 C CA . TYR A 1 81 ? -16.507 -3.982 9.190 1.00 98.19 81 TYR A CA 1
ATOM 605 C C . TYR A 1 81 ? -16.560 -3.976 10.724 1.00 98.19 81 TYR A C 1
ATOM 607 O O . TYR A 1 81 ? -17.612 -4.246 11.302 1.00 98.19 81 TYR A O 1
ATOM 615 N N . LEU A 1 82 ? -15.452 -3.636 11.392 1.00 97.81 82 LEU A N 1
ATOM 616 C CA . LEU A 1 82 ? -15.392 -3.593 12.854 1.00 97.81 82 LEU A CA 1
ATOM 617 C C . LEU A 1 82 ? -16.304 -2.508 13.435 1.00 97.81 82 LEU A C 1
ATOM 619 O O . LEU A 1 82 ? -16.973 -2.761 14.434 1.00 97.81 82 LEU A O 1
ATOM 623 N N . THR A 1 83 ? -16.390 -1.342 12.792 1.00 97.56 83 THR A N 1
ATOM 624 C CA . THR A 1 83 ? -17.362 -0.300 13.145 1.00 97.56 83 THR A CA 1
ATOM 625 C C . THR A 1 83 ? -18.792 -0.828 13.070 1.00 97.56 83 THR A C 1
ATOM 627 O O . THR A 1 83 ? -19.549 -0.673 14.027 1.00 97.56 83 THR A O 1
ATOM 630 N N . ALA A 1 84 ? -19.173 -1.464 11.959 1.00 97.94 84 ALA A N 1
ATOM 631 C CA . ALA A 1 84 ? -20.526 -1.985 11.773 1.00 97.94 84 ALA A CA 1
ATOM 632 C C . ALA A 1 84 ? -20.857 -3.087 12.791 1.00 97.94 84 ALA A C 1
ATOM 634 O O . ALA A 1 84 ? -21.956 -3.114 13.350 1.00 97.94 84 ALA A O 1
ATOM 635 N N . LEU A 1 85 ? -19.891 -3.963 13.078 1.00 97.81 85 LEU A N 1
ATOM 636 C CA . LEU A 1 85 ? -20.021 -5.011 14.084 1.00 97.81 85 LEU A CA 1
ATOM 637 C C . LEU A 1 85 ? -20.205 -4.422 15.490 1.00 97.81 85 LEU A C 1
ATOM 639 O O . LEU A 1 85 ? -21.121 -4.827 16.204 1.00 97.81 85 LEU A O 1
ATOM 643 N N . ALA A 1 86 ? -19.382 -3.443 15.874 1.00 96.50 86 ALA A N 1
ATOM 644 C CA . ALA A 1 86 ? -19.476 -2.774 17.169 1.00 96.50 86 ALA A CA 1
ATOM 645 C C . ALA A 1 86 ? -20.785 -1.977 17.315 1.00 96.50 86 ALA A C 1
ATOM 647 O O . ALA A 1 86 ? -21.433 -2.054 18.356 1.00 96.50 86 ALA A O 1
ATOM 648 N N . GLY A 1 87 ? -21.233 -1.286 16.261 1.00 96.31 87 GLY A N 1
ATOM 649 C CA . GLY A 1 87 ? -22.531 -0.605 16.245 1.00 96.31 87 GLY A CA 1
ATOM 650 C C . GLY A 1 87 ? -23.709 -1.577 16.376 1.00 96.31 87 GLY A C 1
ATOM 651 O O . GLY A 1 87 ? -24.644 -1.323 17.133 1.00 96.31 87 GLY A O 1
ATOM 652 N N . SER A 1 88 ? -23.632 -2.734 15.713 1.00 96.12 88 SER A N 1
ATOM 653 C CA . SER A 1 88 ? -24.640 -3.798 15.834 1.00 96.12 88 SER A CA 1
ATOM 654 C C . SER A 1 88 ? -24.671 -4.393 17.244 1.00 96.12 88 SER A C 1
ATOM 656 O O . SER A 1 88 ? -25.745 -4.629 17.796 1.00 96.12 88 SER A O 1
ATOM 658 N N . ALA A 1 89 ? -23.499 -4.598 17.854 1.00 95.12 89 ALA A N 1
ATOM 659 C CA . ALA A 1 89 ? -23.389 -5.053 19.235 1.00 95.12 89 ALA A CA 1
ATOM 660 C C . ALA A 1 89 ? -23.989 -4.034 20.217 1.00 95.12 89 ALA A C 1
ATOM 662 O O . ALA A 1 89 ? -24.751 -4.431 21.093 1.00 95.12 89 ALA A O 1
ATOM 663 N N . ALA A 1 90 ? -23.720 -2.737 20.024 1.00 95.19 90 ALA A N 1
ATOM 664 C CA . ALA A 1 90 ? -24.298 -1.668 20.837 1.00 95.19 90 ALA A CA 1
ATOM 665 C C . ALA A 1 90 ? -25.831 -1.659 20.763 1.00 95.19 90 ALA A C 1
ATOM 667 O O . ALA A 1 90 ? -26.505 -1.537 21.781 1.00 95.19 90 ALA A O 1
ATOM 668 N N . PHE A 1 91 ? -26.396 -1.845 19.567 1.00 95.62 91 PHE A N 1
ATOM 669 C CA . PHE A 1 91 ? -27.843 -1.959 19.403 1.00 95.62 91 PHE A CA 1
ATOM 670 C C . PHE A 1 91 ? -28.403 -3.190 20.133 1.00 95.62 91 PHE A C 1
ATOM 672 O O . PHE A 1 91 ? -29.380 -3.088 20.871 1.00 95.62 91 PHE A O 1
ATOM 679 N N . ALA A 1 92 ? -27.755 -4.349 19.996 1.00 95.75 92 ALA A N 1
ATOM 680 C CA . ALA A 1 92 ? -28.192 -5.578 20.655 1.00 95.75 92 ALA A CA 1
ATOM 681 C C . ALA A 1 92 ? -28.164 -5.492 22.193 1.00 95.75 92 ALA A C 1
ATOM 683 O O . ALA A 1 92 ? -29.003 -6.109 22.848 1.00 95.75 92 ALA A O 1
ATOM 684 N N . THR A 1 93 ? -27.225 -4.746 22.783 1.00 94.62 93 THR A N 1
ATOM 685 C CA . THR A 1 93 ? -27.146 -4.563 24.243 1.00 94.62 93 THR A CA 1
ATOM 686 C C . THR A 1 93 ? -28.165 -3.554 24.759 1.00 94.62 93 THR A C 1
ATOM 688 O O . THR A 1 93 ? -28.675 -3.742 25.860 1.00 94.62 93 THR A O 1
ATOM 691 N N . VAL A 1 94 ? -28.541 -2.552 23.953 1.00 92.81 94 VAL A N 1
ATOM 692 C CA . VAL A 1 94 ? -29.697 -1.687 24.252 1.00 92.81 94 VAL A CA 1
ATOM 693 C C . VAL A 1 94 ? -30.975 -2.518 24.362 1.00 92.81 94 VAL A C 1
ATOM 695 O O . VAL A 1 94 ? -31.725 -2.344 25.311 1.00 92.81 94 VAL A O 1
ATOM 698 N N . LEU A 1 95 ? -31.192 -3.486 23.463 1.00 94.25 95 LEU A N 1
ATOM 699 C CA . LEU A 1 95 ? -32.353 -4.391 23.532 1.00 94.25 95 LEU A CA 1
ATOM 700 C C . LEU A 1 95 ? -32.361 -5.302 24.772 1.00 94.25 95 LEU A C 1
ATOM 702 O O . LEU A 1 95 ? -33.379 -5.921 25.068 1.00 94.25 95 LEU A O 1
ATOM 706 N N . ARG A 1 96 ? -31.224 -5.434 25.458 1.00 93.69 96 ARG A N 1
ATOM 707 C CA . ARG A 1 96 ? -31.069 -6.234 26.679 1.00 93.69 96 ARG A CA 1
ATOM 708 C C . ARG A 1 96 ? -31.043 -5.378 27.947 1.00 93.69 96 ARG A C 1
ATOM 710 O O . ARG A 1 96 ? -30.741 -5.922 29.004 1.00 93.69 96 ARG A O 1
ATOM 717 N N . ASP A 1 97 ? -31.312 -4.075 27.835 1.00 94.00 97 ASP A N 1
ATOM 718 C CA . ASP A 1 97 ? -31.239 -3.105 28.931 1.00 94.00 97 ASP A CA 1
ATOM 719 C C . ASP A 1 97 ? -29.887 -3.120 29.679 1.00 94.00 97 ASP A C 1
ATOM 721 O O . ASP A 1 97 ? -29.826 -2.881 30.884 1.00 94.00 97 ASP A O 1
ATOM 725 N N . ASP A 1 98 ? -28.780 -3.372 28.963 1.00 94.62 98 ASP A N 1
ATOM 726 C CA . ASP A 1 98 ? -27.421 -3.228 29.503 1.00 94.62 98 ASP A CA 1
ATOM 727 C C . ASP A 1 98 ? -26.775 -1.927 28.989 1.00 94.62 98 ASP A C 1
ATOM 729 O O . ASP A 1 98 ? -26.121 -1.914 27.933 1.00 94.62 98 ASP A O 1
ATOM 733 N N . PRO A 1 99 ? -26.943 -0.805 29.717 1.00 93.19 99 PRO A N 1
ATOM 734 C CA . PRO A 1 99 ? -26.434 0.491 29.284 1.00 93.19 99 PRO A CA 1
ATOM 735 C C . PRO A 1 99 ? -24.904 0.547 29.287 1.00 93.19 99 PRO A C 1
ATOM 737 O O . PRO A 1 99 ? -24.317 1.309 28.518 1.00 93.19 99 PRO A O 1
ATOM 740 N N . THR A 1 100 ? -24.241 -0.258 30.124 1.00 95.25 100 THR A N 1
ATOM 741 C CA . THR A 1 100 ? -22.779 -0.246 30.230 1.00 95.25 100 THR A CA 1
ATOM 742 C C . THR A 1 100 ? -22.139 -0.874 29.000 1.00 95.25 100 THR A C 1
ATOM 744 O O . THR A 1 100 ? -21.275 -0.257 28.373 1.00 95.25 100 THR A O 1
ATOM 747 N N . LEU A 1 101 ? -22.618 -2.050 28.585 1.00 93.94 101 LEU A N 1
ATOM 748 C CA . LEU A 1 101 ? -22.137 -2.702 27.370 1.00 93.94 101 LEU A CA 1
ATOM 749 C C . LEU A 1 101 ? -22.514 -1.911 26.114 1.00 93.94 101 LEU A C 1
ATOM 751 O O . LEU A 1 101 ? -21.695 -1.809 25.199 1.00 93.94 101 LEU A O 1
ATOM 755 N N . ALA A 1 102 ? -23.700 -1.290 26.089 1.00 95.06 102 ALA A N 1
ATOM 756 C CA . ALA A 1 102 ? -24.102 -0.404 24.997 1.00 95.06 102 ALA A CA 1
ATOM 757 C C . ALA A 1 102 ? -23.145 0.782 24.835 1.00 95.06 102 ALA A C 1
ATOM 759 O O . ALA A 1 102 ? -22.687 1.055 23.723 1.00 95.06 102 ALA A O 1
ATOM 760 N N . ALA A 1 103 ? -22.786 1.444 25.938 1.00 96.06 103 ALA A N 1
ATOM 761 C CA . ALA A 1 103 ? -21.849 2.561 25.920 1.00 96.06 103 ALA A CA 1
ATOM 762 C C . ALA A 1 103 ? -20.453 2.135 25.439 1.00 96.06 103 ALA A C 1
ATOM 764 O O . ALA A 1 103 ? -19.865 2.811 24.596 1.00 96.06 103 ALA A O 1
ATOM 765 N N . VAL A 1 104 ? -19.936 0.995 25.916 1.00 96.94 104 VAL A N 1
ATOM 766 C CA . VAL A 1 104 ? -18.620 0.474 25.502 1.00 96.94 104 VAL A CA 1
ATOM 767 C C . VAL A 1 104 ? -18.598 0.126 24.012 1.00 96.94 104 VAL A C 1
ATOM 769 O O . VAL A 1 104 ? -17.664 0.507 23.300 1.00 96.94 104 VAL A O 1
ATOM 772 N N . ALA A 1 105 ? -19.624 -0.562 23.513 1.00 95.44 105 ALA A N 1
ATOM 773 C CA . ALA A 1 105 ? -19.712 -0.939 22.106 1.00 95.44 105 ALA A CA 1
ATOM 774 C C . ALA A 1 105 ? -19.854 0.291 21.188 1.00 95.44 105 ALA A C 1
ATOM 776 O O . ALA A 1 105 ? -19.156 0.386 20.176 1.00 95.44 105 ALA A O 1
ATOM 777 N N . ALA A 1 106 ? -20.675 1.273 21.577 1.00 96.56 106 ALA A N 1
ATOM 778 C CA . ALA A 1 106 ? -20.826 2.530 20.845 1.00 96.56 106 ALA A CA 1
ATOM 779 C C . ALA A 1 106 ? -19.526 3.353 20.832 1.00 96.56 106 ALA A C 1
ATOM 781 O O . ALA A 1 106 ? -19.104 3.822 19.774 1.00 96.56 106 ALA A O 1
ATOM 782 N N . ALA A 1 107 ? -18.849 3.477 21.979 1.00 97.25 107 ALA A N 1
ATOM 783 C CA . ALA A 1 107 ? -17.558 4.157 22.076 1.00 97.25 107 ALA A CA 1
ATOM 784 C C . ALA A 1 107 ? -16.489 3.474 21.208 1.00 97.25 107 ALA A C 1
ATOM 786 O O . ALA A 1 107 ? -15.720 4.148 20.524 1.00 97.25 107 ALA A O 1
ATOM 787 N N . THR A 1 108 ? -16.482 2.138 21.174 1.00 97.00 108 THR A N 1
ATOM 788 C CA . THR A 1 108 ? -15.574 1.354 20.324 1.00 97.00 108 THR A CA 1
ATOM 789 C C . THR A 1 108 ? -15.840 1.615 18.840 1.00 97.00 108 THR A C 1
ATOM 791 O O . THR A 1 108 ? -14.906 1.902 18.091 1.00 97.00 108 THR A O 1
ATOM 794 N N . ALA A 1 109 ? -17.107 1.585 18.410 1.00 97.19 109 ALA A N 1
ATOM 795 C CA . ALA A 1 109 ? -17.490 1.888 17.030 1.00 97.19 109 ALA A CA 1
ATOM 796 C C . ALA A 1 109 ? -17.079 3.312 16.617 1.00 97.19 109 ALA A C 1
ATOM 798 O O . ALA A 1 109 ? -16.532 3.518 15.528 1.00 97.19 109 ALA A O 1
ATOM 799 N N . ALA A 1 110 ? -17.302 4.292 17.497 1.00 97.50 110 ALA A N 1
ATOM 800 C CA . ALA A 1 110 ? -16.910 5.680 17.275 1.00 97.50 110 ALA A CA 1
ATOM 801 C C . ALA A 1 110 ? -15.384 5.836 17.164 1.00 97.50 110 ALA A C 1
ATOM 803 O O . ALA A 1 110 ? -14.902 6.474 16.228 1.00 97.50 110 ALA A O 1
ATOM 804 N N . ALA A 1 111 ? -14.618 5.208 18.062 1.00 97.75 111 ALA A N 1
ATOM 805 C CA . ALA A 1 111 ? -13.157 5.267 18.057 1.00 97.75 111 ALA A CA 1
ATOM 806 C C . ALA A 1 111 ? -12.555 4.668 16.776 1.00 97.75 111 ALA A C 1
ATOM 808 O O . ALA A 1 111 ? -11.684 5.282 16.159 1.00 97.75 111 ALA A O 1
ATOM 809 N N . ILE A 1 112 ? -13.044 3.504 16.336 1.00 97.25 112 ILE A N 1
ATOM 810 C CA . ILE A 1 112 ? -12.579 2.860 15.097 1.00 97.25 112 ILE A CA 1
ATOM 811 C C . ILE A 1 112 ? -12.910 3.727 13.879 1.00 97.25 112 ILE A C 1
ATOM 813 O O . ILE A 1 112 ? -12.052 3.928 13.020 1.00 97.25 112 ILE A O 1
ATOM 817 N N . SER A 1 113 ? -14.120 4.288 13.824 1.00 96.19 113 SER A N 1
ATOM 818 C CA . SER A 1 113 ? -14.543 5.152 12.712 1.00 96.19 113 SER A CA 1
ATOM 819 C C . SER A 1 113 ? -13.708 6.425 12.628 1.00 96.19 113 SER A C 1
ATOM 821 O O . SER A 1 113 ? -13.280 6.821 11.547 1.00 96.19 113 SER A O 1
ATOM 823 N N . MET A 1 114 ? -13.425 7.040 13.778 1.00 97.69 114 MET A N 1
ATOM 824 C CA . MET A 1 114 ? -12.553 8.206 13.860 1.00 97.69 114 MET A CA 1
ATOM 825 C C . MET A 1 114 ? -11.127 7.862 13.420 1.00 97.69 114 MET A C 1
ATOM 827 O O . MET A 1 114 ? -10.542 8.600 12.633 1.00 97.69 114 MET A O 1
ATOM 831 N N . ALA A 1 115 ? -10.578 6.728 13.865 1.00 95.88 115 ALA A N 1
ATOM 832 C CA . ALA A 1 115 ? -9.253 6.284 13.443 1.00 95.88 115 ALA A CA 1
ATOM 833 C C . ALA A 1 115 ? -9.185 6.054 11.924 1.00 95.88 115 ALA A C 1
ATOM 835 O O . ALA A 1 115 ? -8.244 6.513 11.278 1.00 95.88 115 ALA A O 1
ATOM 836 N N . ALA A 1 116 ? -10.190 5.394 11.338 1.00 94.75 116 ALA A N 1
ATOM 837 C CA . ALA A 1 116 ? -10.270 5.180 9.892 1.00 94.75 116 ALA A CA 1
ATOM 838 C C . ALA A 1 116 ? -10.292 6.503 9.111 1.00 94.75 116 ALA A C 1
ATOM 840 O O . ALA A 1 116 ? -9.601 6.627 8.099 1.00 94.75 116 ALA A O 1
ATOM 841 N N . LEU A 1 117 ? -11.028 7.498 9.619 1.00 94.81 117 LEU A N 1
ATOM 842 C CA . LEU A 1 117 ? -11.097 8.835 9.036 1.00 94.81 117 LEU A CA 1
ATOM 843 C C . LEU A 1 117 ? -9.754 9.575 9.126 1.00 94.81 117 LEU A C 1
ATOM 845 O O . LEU A 1 117 ? -9.296 10.127 8.133 1.00 94.81 117 LEU A O 1
ATOM 849 N N . VAL A 1 118 ? -9.107 9.565 10.296 1.00 96.62 118 VAL A N 1
ATOM 850 C CA . VAL A 1 118 ? -7.837 10.277 10.531 1.00 96.62 118 VAL A CA 1
ATOM 851 C C . VAL A 1 118 ? -6.692 9.690 9.705 1.00 96.62 118 VAL A C 1
ATOM 853 O O . VAL A 1 118 ? -5.873 10.435 9.172 1.00 96.62 118 VAL A O 1
ATOM 856 N N . PHE A 1 119 ? -6.609 8.363 9.593 1.00 95.12 119 PHE A N 1
ATOM 857 C CA . PHE A 1 119 ? -5.540 7.718 8.826 1.00 95.12 119 PHE A CA 1
ATOM 858 C C . PHE A 1 119 ? -5.770 7.719 7.311 1.00 95.12 119 PHE A C 1
ATOM 860 O O . PHE A 1 119 ? -4.822 7.441 6.568 1.00 95.12 119 PHE A O 1
ATOM 867 N N . ASP A 1 120 ? -6.998 8.004 6.868 1.00 95.88 120 ASP A N 1
ATOM 868 C CA . ASP A 1 120 ? -7.419 8.071 5.467 1.00 95.88 120 ASP A CA 1
ATOM 869 C C . ASP A 1 120 ? -6.891 6.899 4.616 1.00 95.88 120 ASP A C 1
ATOM 871 O O . ASP A 1 120 ? -6.218 7.058 3.591 1.00 95.88 120 ASP A O 1
ATOM 875 N N . PHE A 1 121 ? -7.160 5.667 5.064 1.00 95.00 121 PHE A N 1
ATOM 876 C CA . PHE A 1 121 ? -6.707 4.469 4.349 1.00 95.00 121 PHE A CA 1
ATOM 877 C C . PHE A 1 121 ? -7.254 4.422 2.915 1.00 95.00 121 PHE A C 1
ATOM 879 O O . PHE A 1 121 ? -6.525 4.045 1.994 1.00 95.00 121 PHE A O 1
ATOM 886 N N . SER A 1 122 ? -8.504 4.855 2.720 1.00 95.00 122 SER A N 1
ATOM 887 C CA . SER A 1 122 ? -9.163 4.933 1.415 1.00 95.00 122 SER A CA 1
ATOM 888 C C . SER A 1 122 ? -8.488 5.940 0.475 1.00 95.00 122 SER A C 1
ATOM 890 O O . SER A 1 122 ? -8.178 5.593 -0.667 1.00 95.00 122 SER A O 1
ATOM 892 N N . GLY A 1 123 ? -8.195 7.163 0.932 1.00 96.50 123 GLY A N 1
ATOM 893 C CA . GLY A 1 123 ? -7.494 8.161 0.122 1.00 96.50 123 GLY A CA 1
ATOM 894 C C . GLY A 1 123 ? -6.103 7.696 -0.290 1.00 96.50 123 GLY A C 1
ATOM 895 O O . GLY A 1 123 ? -5.770 7.718 -1.476 1.00 96.50 123 GLY A O 1
ATOM 896 N N . ARG A 1 124 ? -5.336 7.132 0.647 1.00 95.88 124 ARG A N 1
ATOM 897 C CA . ARG A 1 124 ? -4.005 6.574 0.356 1.00 95.88 124 ARG A CA 1
ATOM 898 C C . ARG A 1 124 ? -4.057 5.393 -0.615 1.00 95.88 124 ARG A C 1
ATOM 900 O O . ARG A 1 124 ? -3.172 5.253 -1.461 1.00 95.88 124 ARG A O 1
ATOM 907 N N . ALA A 1 125 ? -5.076 4.537 -0.512 1.00 97.19 125 ALA A N 1
ATOM 908 C CA . ALA A 1 125 ? -5.287 3.451 -1.464 1.00 97.19 125 ALA A CA 1
ATOM 909 C C . ALA A 1 125 ? -5.563 3.990 -2.876 1.00 97.19 125 ALA A C 1
ATOM 911 O O . ALA A 1 125 ? -4.980 3.487 -3.836 1.00 97.19 125 ALA A O 1
ATOM 912 N N . ARG A 1 126 ? -6.381 5.046 -3.003 1.00 97.38 126 ARG A N 1
ATOM 913 C CA . ARG A 1 126 ? -6.657 5.706 -4.290 1.00 97.38 126 ARG A CA 1
ATOM 914 C C . ARG A 1 126 ? -5.401 6.302 -4.923 1.00 97.38 126 ARG A C 1
ATOM 916 O O . ARG A 1 126 ? -5.204 6.104 -6.119 1.00 97.38 126 ARG A O 1
ATOM 923 N N . SER A 1 127 ? -4.530 6.949 -4.147 1.00 97.12 127 SER A N 1
ATOM 924 C CA . SER A 1 127 ? -3.250 7.467 -4.660 1.00 97.12 127 SER A CA 1
ATOM 925 C C . SER A 1 127 ? -2.387 6.348 -5.251 1.00 97.12 127 SER A C 1
ATOM 927 O O . SER A 1 127 ? -1.909 6.449 -6.378 1.00 97.12 127 SER A O 1
ATOM 929 N N . HIS A 1 128 ? -2.255 5.224 -4.540 1.00 97.88 128 HIS A N 1
ATOM 930 C CA . HIS A 1 128 ? -1.531 4.064 -5.065 1.00 97.88 128 HIS A CA 1
ATOM 931 C C . HIS A 1 128 ? -2.224 3.427 -6.279 1.00 97.88 128 HIS A C 1
ATOM 933 O O . HIS A 1 128 ? -1.547 3.004 -7.213 1.00 97.88 128 HIS A O 1
ATOM 939 N N . GLN A 1 129 ? -3.557 3.387 -6.315 1.00 98.12 129 GLN A N 1
ATOM 940 C CA . GLN A 1 129 ? -4.305 2.912 -7.479 1.00 98.12 129 GLN A CA 1
ATOM 941 C C . GLN A 1 129 ? -4.043 3.779 -8.719 1.00 98.12 129 GLN A C 1
ATOM 943 O O . GLN A 1 129 ? -3.960 3.239 -9.826 1.00 98.12 129 GLN A O 1
ATOM 948 N N . GLN A 1 130 ? -3.954 5.101 -8.551 1.00 98.12 130 GLN A N 1
ATOM 949 C CA . GLN A 1 130 ? -3.650 6.031 -9.634 1.00 98.12 130 GLN A CA 1
ATOM 950 C C . GLN A 1 130 ? -2.247 5.776 -10.190 1.00 98.12 130 GLN A C 1
ATOM 952 O O . GLN A 1 130 ? -2.134 5.464 -11.375 1.00 98.12 130 GLN A O 1
ATOM 957 N N . LEU A 1 131 ? -1.223 5.770 -9.328 1.00 97.62 131 LEU A N 1
ATOM 958 C CA . LEU A 1 131 ? 0.160 5.477 -9.724 1.00 97.62 131 LEU A CA 1
ATOM 959 C C . LEU A 1 131 ? 0.269 4.114 -10.417 1.00 97.62 131 LEU A C 1
ATOM 961 O O . LEU A 1 131 ? 0.813 4.011 -11.511 1.00 97.62 131 LEU A O 1
ATOM 965 N N . ARG A 1 132 ? -0.349 3.066 -9.853 1.00 98.06 132 ARG A N 1
ATOM 966 C CA . ARG A 1 132 ? -0.408 1.732 -10.476 1.00 98.06 132 ARG A CA 1
ATOM 967 C C . ARG A 1 132 ? -0.952 1.791 -11.906 1.00 98.06 132 ARG A C 1
ATOM 969 O O . ARG A 1 132 ? -0.401 1.162 -12.805 1.00 98.06 132 ARG A O 1
ATOM 976 N N . ARG A 1 133 ? -2.059 2.512 -12.123 1.00 98.31 133 ARG A N 1
ATOM 977 C CA . ARG A 1 133 ? -2.670 2.658 -13.456 1.00 98.31 133 ARG A CA 1
ATOM 978 C C . ARG A 1 133 ? -1.751 3.415 -14.409 1.00 98.31 133 ARG A C 1
ATOM 980 O O . ARG A 1 133 ? -1.688 3.052 -15.579 1.00 98.31 133 ARG A O 1
ATOM 987 N N . GLU A 1 134 ? -1.072 4.448 -13.932 1.00 97.94 134 GLU A N 1
ATOM 988 C CA . GLU A 1 134 ? -0.151 5.252 -14.735 1.00 97.94 134 GLU A CA 1
ATOM 989 C C . GLU A 1 134 ? 1.098 4.459 -15.132 1.00 97.94 134 GLU A C 1
ATOM 991 O O . GLU A 1 134 ? 1.438 4.457 -16.313 1.00 97.94 134 GLU A O 1
ATOM 996 N N . PHE A 1 135 ? 1.685 3.672 -14.224 1.00 98.06 135 PHE A N 1
ATOM 997 C CA . PHE A 1 135 ? 2.782 2.758 -14.557 1.00 98.06 135 PHE A CA 1
ATOM 998 C C . PHE A 1 135 ? 2.371 1.687 -15.571 1.00 98.06 135 PHE A C 1
ATOM 1000 O O . PHE A 1 135 ? 3.104 1.453 -16.525 1.00 98.06 135 PHE A O 1
ATOM 1007 N N . TYR A 1 136 ? 1.189 1.070 -15.439 1.00 98.12 136 TYR A N 1
ATOM 1008 C CA . TYR A 1 136 ? 0.724 0.100 -16.442 1.00 98.12 136 TYR A CA 1
ATOM 1009 C C . TYR A 1 136 ? 0.426 0.734 -17.805 1.00 98.12 136 TYR A C 1
ATOM 1011 O O . TYR A 1 136 ? 0.680 0.109 -18.832 1.00 98.12 136 TYR A O 1
ATOM 1019 N N . ARG A 1 137 ? -0.093 1.969 -17.839 1.00 97.69 137 ARG A N 1
ATOM 1020 C CA . ARG A 1 137 ? -0.250 2.721 -19.096 1.00 97.69 137 ARG A CA 1
ATOM 1021 C C . ARG A 1 137 ? 1.106 2.994 -19.734 1.00 97.69 137 ARG A C 1
ATOM 1023 O O . ARG A 1 137 ? 1.274 2.758 -20.922 1.00 97.69 137 ARG A O 1
ATOM 1030 N N . LEU A 1 138 ? 2.072 3.436 -18.935 1.00 96.25 138 LEU A N 1
ATOM 1031 C CA . LEU A 1 138 ? 3.425 3.701 -19.404 1.00 96.25 138 LEU A CA 1
ATOM 1032 C C . LEU A 1 138 ? 4.123 2.424 -19.891 1.00 96.25 138 LEU A C 1
ATOM 1034 O O . LEU A 1 138 ? 4.827 2.457 -20.891 1.00 96.25 138 LEU A O 1
ATOM 1038 N N . LEU A 1 139 ? 3.859 1.289 -19.240 1.00 95.88 139 LEU A N 1
ATOM 1039 C CA . LEU A 1 139 ? 4.336 -0.022 -19.667 1.00 95.88 139 LEU A CA 1
ATOM 1040 C C . LEU A 1 139 ? 3.741 -0.449 -21.018 1.00 95.88 139 LEU A C 1
ATOM 1042 O O . LEU A 1 139 ? 4.458 -0.989 -21.857 1.00 95.88 139 LEU A O 1
ATOM 1046 N N . ALA A 1 140 ? 2.454 -0.181 -21.261 1.00 96.12 140 ALA A N 1
ATOM 1047 C CA . ALA A 1 140 ? 1.829 -0.430 -22.562 1.00 96.12 140 ALA A CA 1
ATOM 1048 C C . ALA A 1 140 ? 2.424 0.459 -23.671 1.00 96.12 140 ALA A C 1
ATOM 1050 O O . ALA A 1 140 ? 2.621 -0.003 -24.796 1.00 96.12 140 ALA A O 1
ATOM 1051 N N . ASP A 1 141 ? 2.779 1.698 -23.326 1.00 94.44 141 ASP A N 1
ATOM 1052 C CA . ASP A 1 141 ? 3.354 2.697 -24.231 1.00 94.44 141 ASP A CA 1
ATOM 1053 C C . ASP A 1 141 ? 4.895 2.750 -24.173 1.00 94.44 141 ASP A C 1
ATOM 1055 O O . ASP A 1 141 ? 5.497 3.746 -24.572 1.00 94.44 141 ASP A O 1
ATOM 1059 N N . MET A 1 142 ? 5.569 1.688 -23.712 1.00 93.50 142 MET A N 1
ATOM 1060 C CA . MET A 1 142 ? 7.010 1.724 -23.394 1.00 93.50 142 MET A CA 1
ATOM 1061 C C . MET A 1 142 ? 7.936 2.062 -24.578 1.00 93.50 142 MET A C 1
ATOM 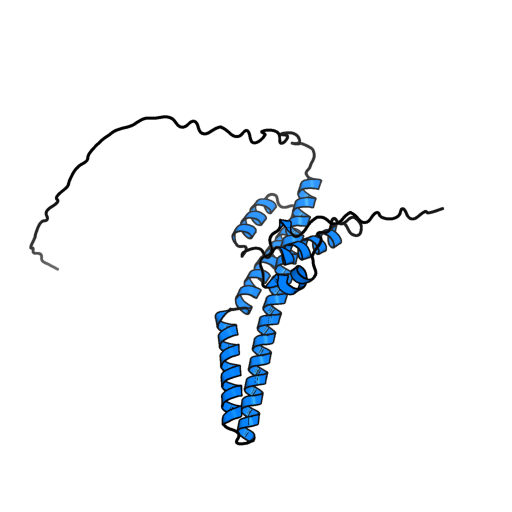1063 O O . MET A 1 142 ? 9.108 2.372 -24.387 1.00 93.50 142 MET A O 1
ATOM 1067 N N . ARG A 1 143 ? 7.428 1.970 -25.814 1.00 90.88 143 ARG A N 1
ATOM 1068 C CA . ARG A 1 143 ? 8.159 2.322 -27.043 1.00 90.88 143 ARG A CA 1
ATOM 1069 C C . ARG A 1 143 ? 8.155 3.825 -27.336 1.00 90.88 143 ARG A C 1
ATOM 1071 O O . ARG A 1 143 ? 8.825 4.250 -28.274 1.00 90.88 143 ARG A O 1
ATOM 1078 N N . ALA A 1 144 ? 7.384 4.615 -26.591 1.00 90.31 144 ALA A N 1
ATOM 1079 C CA . ALA A 1 144 ? 7.358 6.061 -26.733 1.00 90.31 144 ALA A CA 1
ATOM 1080 C C . ALA A 1 144 ? 8.709 6.667 -26.322 1.00 90.31 144 ALA A C 1
ATOM 1082 O O . ALA A 1 144 ? 9.306 6.284 -25.316 1.00 90.31 144 ALA A O 1
ATOM 1083 N N . THR A 1 145 ? 9.190 7.643 -27.092 1.00 89.31 145 THR A N 1
ATOM 1084 C CA . THR A 1 145 ? 10.503 8.276 -26.878 1.00 89.31 145 THR A CA 1
ATOM 1085 C C . THR A 1 145 ? 10.591 9.059 -25.568 1.00 89.31 145 THR A C 1
ATOM 1087 O O . THR A 1 145 ? 11.683 9.298 -25.068 1.00 89.31 145 THR A O 1
ATOM 1090 N N . ASP A 1 146 ? 9.453 9.464 -25.006 1.00 92.06 146 ASP A N 1
ATOM 1091 C CA . ASP A 1 146 ? 9.338 10.200 -23.745 1.00 92.06 146 ASP A CA 1
ATOM 1092 C C . ASP A 1 146 ? 9.066 9.291 -22.532 1.00 92.06 146 ASP A C 1
ATOM 1094 O O . ASP A 1 146 ? 8.887 9.786 -21.417 1.00 92.06 146 ASP A O 1
ATOM 1098 N N . CYS A 1 147 ? 9.052 7.963 -22.717 1.00 93.12 147 CYS A N 1
ATOM 1099 C CA . CYS A 1 147 ? 8.652 7.013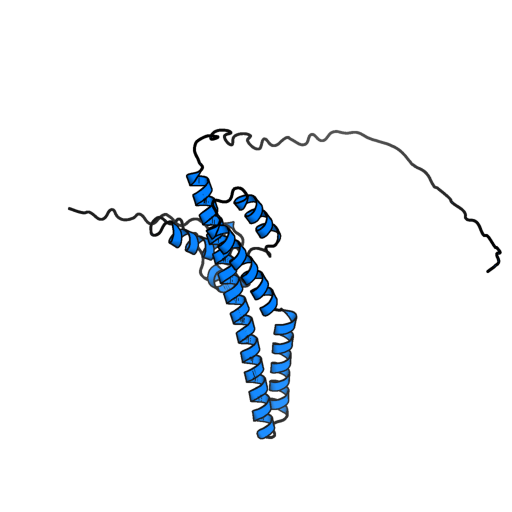 -21.681 1.00 93.12 147 CYS A CA 1
ATOM 1100 C C . CYS A 1 147 ? 9.480 7.162 -20.395 1.00 93.12 147 CYS A C 1
ATOM 1102 O O . CYS A 1 147 ? 8.932 7.200 -19.294 1.00 93.12 147 CYS A O 1
ATOM 1104 N N . GLN A 1 148 ? 10.801 7.301 -20.520 1.00 91.62 148 GLN A N 1
ATOM 1105 C CA . GLN A 1 148 ? 11.690 7.455 -19.368 1.00 91.62 148 GLN A CA 1
ATOM 1106 C C . GLN A 1 148 ? 11.460 8.779 -18.625 1.00 91.62 148 GLN A C 1
ATOM 1108 O O . GLN A 1 148 ? 11.441 8.796 -17.396 1.00 91.62 148 GLN A O 1
ATOM 1113 N N . ALA A 1 149 ? 11.226 9.878 -19.349 1.00 93.12 149 ALA A N 1
ATOM 1114 C CA . ALA A 1 149 ? 10.919 11.171 -18.740 1.00 93.12 149 ALA A CA 1
ATOM 1115 C C . ALA A 1 149 ? 9.593 11.118 -17.962 1.00 93.12 149 ALA A C 1
ATOM 1117 O O . ALA A 1 149 ? 9.518 11.590 -16.828 1.00 93.12 149 ALA A O 1
ATOM 1118 N N . ARG A 1 150 ? 8.574 10.460 -18.530 1.00 94.62 150 ARG A N 1
ATOM 1119 C CA . ARG A 1 150 ? 7.282 10.227 -17.867 1.00 94.62 150 ARG A CA 1
ATOM 1120 C C . ARG A 1 150 ? 7.413 9.320 -16.642 1.00 94.62 150 ARG A C 1
ATOM 1122 O O . ARG A 1 150 ? 6.770 9.571 -15.628 1.00 94.62 150 ARG A O 1
ATOM 1129 N N . MET A 1 151 ? 8.272 8.303 -16.696 1.00 95.06 151 MET A N 1
ATOM 1130 C CA . MET A 1 151 ? 8.557 7.452 -15.537 1.00 95.06 151 MET A CA 1
ATOM 1131 C C . MET A 1 151 ? 9.156 8.272 -14.388 1.00 95.06 151 MET A C 1
ATOM 1133 O O . MET A 1 151 ? 8.706 8.159 -13.252 1.00 95.06 151 MET A O 1
ATOM 1137 N N . LEU A 1 152 ? 10.133 9.136 -14.681 1.00 93.75 152 LEU A N 1
ATOM 1138 C CA . LEU A 1 152 ? 10.755 10.000 -13.676 1.00 93.75 152 LEU A CA 1
ATOM 1139 C C . LEU A 1 152 ? 9.763 10.994 -13.061 1.00 93.75 152 LEU A C 1
ATOM 1141 O O . LEU A 1 152 ? 9.834 11.238 -11.860 1.00 93.75 152 LEU A O 1
ATOM 1145 N N . SER A 1 153 ? 8.813 11.525 -13.843 1.00 95.00 153 SER A N 1
ATOM 1146 C CA . SER A 1 153 ? 7.753 12.366 -13.274 1.00 95.00 153 SER A CA 1
ATOM 1147 C C . SER A 1 153 ? 6.850 11.596 -12.310 1.00 95.00 153 SER A C 1
ATOM 1149 O O . SER A 1 153 ? 6.499 12.140 -11.273 1.00 95.00 153 SER A O 1
ATOM 1151 N N . LEU A 1 154 ? 6.546 10.320 -12.587 1.00 95.31 154 LEU A N 1
ATOM 1152 C CA . LEU A 1 154 ? 5.768 9.493 -11.657 1.00 95.31 154 LEU A CA 1
ATOM 1153 C C . LEU A 1 154 ? 6.522 9.252 -10.347 1.00 95.31 154 LEU A C 1
ATOM 1155 O O . LEU A 1 154 ? 5.922 9.327 -9.279 1.00 95.31 154 LEU A O 1
ATOM 1159 N N . TYR A 1 155 ? 7.840 9.030 -10.413 1.00 94.19 155 TYR A N 1
ATOM 1160 C CA . TYR A 1 155 ? 8.667 8.872 -9.215 1.00 94.19 155 TYR A CA 1
ATOM 1161 C C . TYR A 1 155 ? 8.686 10.117 -8.320 1.00 94.19 155 TYR A C 1
ATOM 1163 O O . TYR A 1 155 ? 8.861 9.982 -7.110 1.00 94.19 155 TYR A O 1
ATOM 1171 N N . ALA A 1 156 ? 8.481 11.315 -8.875 1.00 94.12 156 ALA A N 1
ATOM 1172 C CA . ALA A 1 156 ? 8.403 12.542 -8.083 1.00 94.12 156 ALA A CA 1
ATOM 1173 C C . ALA A 1 156 ? 7.154 12.589 -7.183 1.00 94.12 156 ALA A C 1
ATOM 1175 O O . ALA A 1 156 ? 7.207 13.159 -6.094 1.00 94.12 156 ALA A O 1
ATOM 1176 N N . ASP A 1 157 ? 6.063 11.949 -7.611 1.00 94.19 157 ASP A N 1
ATOM 1177 C CA . ASP A 1 157 ? 4.795 11.893 -6.878 1.00 94.19 157 ASP A CA 1
ATOM 1178 C C . ASP A 1 157 ? 4.713 10.689 -5.919 1.00 94.19 157 ASP A C 1
ATOM 1180 O O . ASP A 1 157 ? 3.714 10.499 -5.211 1.00 94.19 157 ASP A O 1
ATOM 1184 N N . GLU A 1 158 ? 5.749 9.844 -5.873 1.00 93.19 158 GLU A N 1
ATOM 1185 C CA . GLU A 1 158 ? 5.724 8.640 -5.054 1.00 93.19 158 GLU A CA 1
ATOM 1186 C C . GLU A 1 158 ? 5.866 8.937 -3.551 1.00 93.19 158 GLU A C 1
ATOM 1188 O O . GLU A 1 158 ? 6.778 9.641 -3.108 1.00 93.19 158 GLU A O 1
ATOM 1193 N N . PRO A 1 159 ? 5.015 8.327 -2.705 1.00 91.69 159 PRO A N 1
ATOM 1194 C CA . PRO A 1 159 ? 5.215 8.365 -1.266 1.00 91.69 159 PRO A CA 1
ATOM 1195 C C . PRO A 1 159 ? 6.436 7.516 -0.858 1.00 91.69 159 PRO A C 1
ATOM 1197 O O . PRO A 1 159 ? 6.826 6.599 -1.584 1.00 91.69 159 PRO A O 1
ATOM 1200 N N . PRO A 1 160 ? 6.984 7.715 0.359 1.00 91.62 160 PRO A N 1
ATOM 1201 C CA . PRO A 1 160 ? 8.175 7.009 0.825 1.00 91.62 160 PRO A CA 1
ATOM 1202 C C . PRO A 1 160 ? 8.121 5.487 0.636 1.00 91.62 160 PRO A C 1
ATOM 1204 O O . PRO A 1 160 ? 7.160 4.815 1.038 1.00 91.62 160 PRO A O 1
ATOM 1207 N N . ILE A 1 161 ? 9.193 4.941 0.060 1.00 93.75 161 ILE A N 1
ATOM 1208 C CA . ILE A 1 161 ? 9.281 3.538 -0.346 1.00 93.75 161 ILE A CA 1
ATOM 1209 C C . ILE A 1 161 ? 9.315 2.613 0.876 1.00 93.75 161 ILE A C 1
ATOM 1211 O O . ILE A 1 161 ? 10.099 2.778 1.813 1.00 93.75 161 ILE A O 1
ATOM 1215 N N . LYS A 1 162 ? 8.481 1.569 0.846 1.00 95.94 162 LYS A N 1
ATOM 1216 C CA . LYS A 1 162 ? 8.558 0.435 1.774 1.00 95.94 162 LYS A CA 1
ATOM 1217 C C . LYS A 1 162 ? 9.410 -0.664 1.151 1.00 95.94 162 LYS A C 1
ATOM 1219 O O . LYS A 1 162 ? 8.892 -1.507 0.422 1.00 95.94 162 LYS A O 1
ATOM 1224 N N . TRP A 1 163 ? 10.705 -0.669 1.466 1.00 95.56 163 TRP A N 1
ATOM 1225 C CA . TRP A 1 163 ? 11.702 -1.539 0.827 1.00 95.56 163 TRP A CA 1
ATOM 1226 C C . TRP A 1 163 ? 11.370 -3.034 0.861 1.00 95.56 163 TRP A C 1
ATOM 1228 O O . TRP A 1 163 ? 11.579 -3.714 -0.134 1.00 95.56 163 TRP A O 1
ATOM 1238 N N . ALA A 1 164 ? 10.757 -3.543 1.935 1.00 96.56 164 ALA A N 1
ATOM 1239 C CA . ALA A 1 164 ? 10.313 -4.939 1.981 1.00 96.56 164 ALA A CA 1
ATOM 1240 C C . ALA A 1 164 ? 9.217 -5.248 0.942 1.00 96.56 164 ALA A C 1
ATOM 1242 O O . ALA A 1 164 ? 9.263 -6.283 0.283 1.00 96.56 164 ALA A O 1
ATOM 1243 N N . VAL A 1 165 ? 8.245 -4.345 0.764 1.00 97.31 165 VAL A N 1
ATOM 1244 C CA . VAL A 1 165 ? 7.206 -4.484 -0.273 1.00 97.31 165 VAL A CA 1
ATOM 1245 C C . VAL A 1 165 ? 7.827 -4.316 -1.656 1.00 97.31 165 VAL A C 1
ATOM 1247 O O . VAL A 1 165 ? 7.470 -5.045 -2.576 1.00 97.31 165 VAL A O 1
ATOM 1250 N N . ASN A 1 166 ? 8.793 -3.404 -1.792 1.00 96.94 166 ASN A N 1
ATOM 1251 C CA . ASN A 1 166 ? 9.526 -3.223 -3.037 1.00 96.94 166 ASN A CA 1
ATOM 1252 C C . ASN A 1 166 ? 10.294 -4.493 -3.439 1.00 96.94 166 ASN A C 1
ATOM 1254 O O . ASN A 1 166 ? 10.200 -4.932 -4.578 1.00 96.94 166 ASN A O 1
ATOM 1258 N N . ALA A 1 167 ? 10.966 -5.151 -2.492 1.00 96.81 167 ALA A N 1
ATOM 1259 C CA . ALA A 1 167 ? 11.652 -6.417 -2.734 1.00 96.81 167 ALA A CA 1
ATOM 1260 C C . ALA A 1 167 ? 10.679 -7.545 -3.123 1.00 96.81 167 ALA A C 1
ATOM 1262 O O . ALA A 1 167 ? 10.985 -8.382 -3.973 1.00 96.81 167 ALA A O 1
ATOM 1263 N N . MET A 1 168 ? 9.473 -7.568 -2.541 1.00 97.38 168 MET A N 1
ATOM 1264 C CA . MET A 1 168 ? 8.422 -8.503 -2.963 1.00 97.38 168 MET A CA 1
ATOM 1265 C C . MET A 1 168 ? 7.972 -8.232 -4.404 1.00 97.38 168 MET A C 1
ATOM 1267 O O . MET A 1 168 ? 7.843 -9.178 -5.182 1.00 97.38 168 MET A O 1
ATOM 1271 N N . ALA A 1 169 ? 7.773 -6.962 -4.764 1.00 97.69 169 ALA A N 1
ATOM 1272 C CA . ALA A 1 169 ? 7.403 -6.551 -6.115 1.00 97.69 169 ALA A CA 1
ATOM 1273 C C . ALA A 1 169 ? 8.511 -6.865 -7.131 1.00 97.69 169 ALA A C 1
ATOM 1275 O O . ALA A 1 169 ? 8.216 -7.393 -8.200 1.00 97.69 169 ALA A O 1
ATOM 1276 N N . HIS A 1 170 ? 9.779 -6.650 -6.764 1.00 97.12 170 HIS A N 1
ATOM 1277 C CA . HIS A 1 170 ? 10.954 -7.057 -7.542 1.00 97.12 170 HIS A CA 1
ATOM 1278 C C . HIS A 1 170 ? 10.921 -8.552 -7.840 1.00 97.12 170 HIS A C 1
ATOM 1280 O O . HIS A 1 170 ? 10.998 -8.958 -8.993 1.00 97.12 170 HIS A O 1
ATOM 1286 N N . ASN A 1 171 ? 10.724 -9.383 -6.814 1.00 96.94 171 ASN A N 1
ATOM 1287 C CA . ASN A 1 171 ? 10.644 -10.833 -6.983 1.00 96.94 171 ASN A CA 1
ATOM 1288 C C . ASN A 1 171 ? 9.496 -11.259 -7.898 1.00 96.94 171 ASN A C 1
ATOM 1290 O O . ASN A 1 171 ? 9.630 -12.229 -8.644 1.00 96.94 171 ASN A O 1
ATOM 1294 N N . GLN A 1 172 ? 8.362 -10.567 -7.833 1.00 97.56 172 GLN A N 1
ATOM 1295 C CA . GLN A 1 172 ? 7.218 -10.855 -8.687 1.00 97.56 172 GLN A CA 1
ATOM 1296 C C . GLN A 1 172 ? 7.464 -10.415 -10.138 1.00 97.56 172 GLN A C 1
ATOM 1298 O O . GLN A 1 172 ? 7.179 -11.193 -11.049 1.00 97.56 172 GLN A O 1
ATOM 1303 N N . ALA A 1 173 ? 8.047 -9.234 -10.360 1.00 97.44 173 ALA A N 1
ATOM 1304 C CA . ALA A 1 173 ? 8.447 -8.758 -11.685 1.00 97.44 173 ALA A CA 1
ATOM 1305 C C . ALA A 1 173 ? 9.501 -9.684 -12.311 1.00 97.44 173 ALA A C 1
ATOM 1307 O O . ALA A 1 173 ? 9.314 -10.167 -13.426 1.00 97.44 173 ALA A O 1
ATOM 1308 N N . ALA A 1 174 ? 10.544 -10.036 -11.553 1.00 96.00 174 ALA A N 1
ATOM 1309 C CA . ALA A 1 174 ? 11.616 -10.922 -11.997 1.00 96.00 174 ALA A CA 1
ATOM 1310 C C . ALA A 1 174 ? 11.086 -12.300 -12.406 1.00 96.00 174 ALA A C 1
ATOM 1312 O O . ALA A 1 174 ? 11.449 -12.811 -13.463 1.00 96.00 174 ALA A O 1
ATOM 1313 N N . ARG A 1 175 ? 10.178 -12.886 -11.613 1.00 95.62 175 ARG A N 1
ATOM 1314 C CA . ARG A 1 175 ? 9.512 -14.151 -11.969 1.00 95.62 175 ARG A CA 1
ATOM 1315 C C . ARG A 1 175 ? 8.640 -14.025 -13.214 1.00 95.62 175 ARG A C 1
ATOM 1317 O O . ARG A 1 175 ? 8.579 -14.972 -13.988 1.00 95.62 175 ARG A O 1
ATOM 1324 N N . SER A 1 176 ? 7.974 -12.886 -13.397 1.00 95.81 176 SER A N 1
ATOM 1325 C CA . SER A 1 176 ? 7.080 -12.659 -14.538 1.00 95.81 176 SER A CA 1
ATOM 1326 C C . SER A 1 176 ? 7.848 -12.502 -15.851 1.00 95.81 176 SER A C 1
ATOM 1328 O O . SER A 1 176 ? 7.391 -12.994 -16.876 1.00 95.81 176 SER A O 1
ATOM 1330 N N . LEU A 1 177 ? 9.013 -11.848 -15.817 1.00 94.12 177 LEU A N 1
ATOM 1331 C CA . LEU A 1 177 ? 9.817 -11.565 -17.010 1.00 94.12 177 LEU A CA 1
ATOM 1332 C C . LEU A 1 177 ? 10.843 -12.660 -17.323 1.00 94.12 177 LEU A C 1
ATOM 1334 O O . LEU A 1 177 ? 11.066 -12.968 -18.490 1.00 94.12 177 LEU A O 1
ATOM 1338 N N . HIS A 1 178 ? 11.450 -13.274 -16.304 1.00 92.38 178 HIS A N 1
ATOM 1339 C CA . HIS A 1 178 ? 12.584 -14.190 -16.491 1.00 92.38 178 HIS A CA 1
ATOM 1340 C C . HIS A 1 178 ? 12.311 -15.631 -16.033 1.00 92.38 178 HIS A C 1
ATOM 1342 O O . HIS A 1 178 ? 13.180 -16.495 -16.183 1.00 92.38 178 HIS A O 1
ATOM 1348 N N . GLY A 1 179 ? 11.132 -15.919 -15.469 1.00 90.94 179 GLY A N 1
ATOM 1349 C CA . GLY A 1 179 ? 10.743 -17.267 -15.047 1.00 90.94 179 GLY A CA 1
ATOM 1350 C C . GLY A 1 179 ? 11.742 -17.898 -14.070 1.00 90.94 179 GLY A C 1
ATOM 1351 O O . GLY A 1 179 ? 12.045 -17.331 -13.019 1.00 90.94 179 GLY A O 1
ATOM 1352 N N . ASP A 1 180 ? 12.269 -19.073 -14.423 1.00 87.94 180 ASP A N 1
ATOM 1353 C CA . ASP A 1 180 ? 13.232 -19.821 -13.600 1.00 87.94 180 ASP A CA 1
ATOM 1354 C C . ASP A 1 180 ? 14.627 -19.175 -13.525 1.00 87.94 180 ASP A C 1
ATOM 1356 O O . ASP A 1 180 ? 15.379 -19.453 -12.591 1.00 87.94 180 ASP A O 1
ATOM 1360 N N . ASN A 1 181 ? 14.962 -18.279 -14.460 1.00 87.88 181 ASN A N 1
ATOM 1361 C CA . ASN A 1 181 ? 16.237 -17.551 -14.477 1.00 87.88 181 ASN A CA 1
ATOM 1362 C C . ASN A 1 181 ? 16.193 -16.243 -13.667 1.00 87.88 181 ASN A C 1
ATOM 1364 O O . ASN A 1 181 ? 17.165 -15.484 -13.663 1.00 87.88 181 ASN A O 1
ATOM 1368 N N . ALA A 1 182 ? 15.071 -15.967 -12.994 1.00 91.06 182 ALA A N 1
ATOM 1369 C CA . ALA A 1 182 ? 14.860 -14.755 -12.219 1.00 91.06 182 ALA A CA 1
ATOM 1370 C C . ALA A 1 182 ? 15.885 -14.599 -11.086 1.00 91.06 182 ALA A C 1
ATOM 1372 O O . ALA A 1 182 ? 16.053 -15.485 -10.244 1.00 91.06 182 ALA A O 1
ATOM 1373 N N . GLN A 1 183 ? 16.519 -13.427 -11.031 1.00 91.50 183 GLN A N 1
ATOM 1374 C CA . GLN A 1 183 ? 17.298 -12.995 -9.877 1.00 91.50 183 GLN A CA 1
ATOM 1375 C C . GLN A 1 183 ? 16.331 -12.509 -8.792 1.00 91.50 183 GLN A C 1
ATOM 1377 O O . GLN A 1 183 ? 15.562 -11.572 -9.010 1.00 91.50 183 GLN A O 1
ATOM 1382 N N . LEU A 1 184 ? 16.331 -13.183 -7.643 1.00 93.94 184 LEU A N 1
ATOM 1383 C CA . LEU A 1 184 ? 15.391 -12.921 -6.556 1.00 93.94 184 LEU A CA 1
ATOM 1384 C C . LEU A 1 184 ? 16.115 -12.335 -5.352 1.00 93.94 184 LEU A C 1
ATOM 1386 O O . LEU A 1 184 ? 17.207 -12.772 -5.014 1.00 93.94 184 LEU A O 1
ATOM 1390 N N . LEU A 1 185 ? 15.454 -11.428 -4.652 1.00 94.69 185 LEU A N 1
ATOM 1391 C CA . LEU A 1 185 ? 15.887 -10.880 -3.379 1.00 94.69 185 LEU A CA 1
ATOM 1392 C C . LEU A 1 185 ? 15.421 -11.767 -2.220 1.00 94.69 185 LEU A C 1
ATOM 1394 O O . LEU A 1 185 ? 14.271 -12.233 -2.176 1.00 94.69 185 LEU A O 1
ATOM 1398 N N . GLY A 1 186 ? 16.315 -11.985 -1.261 1.00 94.12 186 GLY A N 1
ATOM 1399 C CA . GLY A 1 186 ? 16.040 -12.677 -0.011 1.00 94.12 186 GLY A CA 1
ATOM 1400 C C . GLY A 1 186 ? 15.196 -11.796 0.899 1.00 94.12 186 GLY A C 1
ATOM 1401 O O . GLY A 1 186 ? 15.531 -10.643 1.138 1.00 94.12 186 GLY A O 1
ATOM 1402 N N . ILE A 1 187 ? 14.077 -12.325 1.394 1.00 94.06 187 ILE A N 1
ATOM 1403 C CA . ILE A 1 187 ? 13.175 -11.581 2.281 1.00 94.06 187 ILE A CA 1
ATOM 1404 C C . ILE A 1 187 ? 12.876 -12.437 3.499 1.00 94.06 187 ILE A C 1
ATOM 1406 O O . ILE A 1 187 ? 12.126 -13.418 3.399 1.00 94.06 187 ILE A O 1
ATOM 1410 N N . ASP A 1 188 ? 13.419 -12.019 4.639 1.00 92.38 188 ASP A N 1
ATOM 1411 C CA . ASP A 1 188 ? 13.191 -12.649 5.934 1.00 92.38 188 ASP A CA 1
ATOM 1412 C C . ASP A 1 188 ? 11.701 -12.671 6.292 1.00 92.38 188 ASP A C 1
ATOM 1414 O O . ASP A 1 188 ? 10.923 -11.777 5.937 1.00 92.38 188 ASP A O 1
ATOM 1418 N N . TRP A 1 189 ? 11.305 -13.653 7.098 1.00 92.50 189 TRP A N 1
ATOM 1419 C CA . TRP A 1 189 ? 9.926 -13.773 7.565 1.00 92.50 189 TRP A CA 1
ATOM 1420 C C . TRP A 1 189 ? 9.405 -12.516 8.299 1.00 92.50 189 TRP A C 1
ATOM 1422 O O . TRP A 1 189 ? 8.316 -12.049 7.946 1.00 92.50 189 TRP A O 1
ATOM 1432 N N . PRO A 1 190 ? 10.150 -11.892 9.243 1.00 92.44 190 PRO A N 1
ATOM 1433 C CA . PRO A 1 190 ? 9.675 -10.684 9.922 1.00 92.44 190 PRO A CA 1
ATOM 1434 C C . PRO A 1 190 ? 9.511 -9.503 8.964 1.00 92.44 190 PRO A C 1
ATOM 1436 O O . PRO A 1 190 ? 8.513 -8.784 9.037 1.00 92.44 190 PRO A O 1
ATOM 1439 N N . ALA A 1 191 ? 10.453 -9.341 8.028 1.00 93.06 191 ALA A N 1
ATOM 1440 C CA . ALA A 1 191 ? 10.395 -8.294 7.016 1.00 93.06 191 ALA A CA 1
ATOM 1441 C C . ALA A 1 191 ? 9.155 -8.456 6.131 1.00 93.06 191 ALA A C 1
ATOM 1443 O O . ALA A 1 191 ? 8.467 -7.479 5.860 1.00 93.06 191 ALA A O 1
ATOM 1444 N N . ARG A 1 192 ? 8.801 -9.695 5.768 1.00 92.94 192 ARG A N 1
ATOM 1445 C CA . ARG A 1 192 ? 7.583 -10.000 5.006 1.00 92.94 192 ARG A CA 1
ATOM 1446 C C . ARG A 1 192 ? 6.305 -9.705 5.790 1.00 92.94 192 ARG A C 1
ATOM 1448 O O . ARG A 1 192 ? 5.361 -9.150 5.235 1.00 92.94 192 ARG A O 1
ATOM 1455 N N . ARG A 1 193 ? 6.251 -10.064 7.077 1.00 92.06 193 ARG A N 1
ATOM 1456 C CA . ARG A 1 193 ? 5.042 -9.882 7.900 1.00 92.06 193 ARG A CA 1
ATOM 1457 C C . ARG A 1 193 ? 4.777 -8.414 8.233 1.00 92.06 193 ARG A C 1
ATOM 1459 O O . ARG A 1 193 ? 3.620 -7.999 8.260 1.00 92.06 193 ARG A O 1
ATOM 1466 N N . LEU A 1 194 ? 5.834 -7.637 8.458 1.00 94.31 194 LEU A N 1
ATOM 1467 C CA . LEU A 1 194 ? 5.757 -6.225 8.839 1.00 94.31 194 LEU A CA 1
ATOM 1468 C C . LEU A 1 194 ? 5.998 -5.260 7.668 1.00 94.31 194 LEU A C 1
ATOM 1470 O O . LEU A 1 194 ? 6.041 -4.049 7.885 1.00 94.31 194 LEU A O 1
ATOM 1474 N N . ALA A 1 195 ? 6.100 -5.773 6.436 1.00 94.62 195 ALA A N 1
ATOM 1475 C CA . ALA A 1 195 ? 6.501 -5.029 5.238 1.00 94.62 195 ALA A CA 1
ATOM 1476 C C . ALA A 1 195 ? 5.711 -3.732 5.014 1.00 94.62 195 ALA A C 1
ATOM 1478 O O . ALA A 1 195 ? 6.250 -2.724 4.563 1.00 94.62 195 ALA A O 1
ATOM 1479 N N . HIS A 1 196 ? 4.414 -3.752 5.324 1.00 93.94 196 HIS A N 1
ATOM 1480 C CA . HIS A 1 196 ? 3.531 -2.619 5.069 1.00 93.94 196 HIS A CA 1
ATOM 1481 C C . HIS A 1 196 ? 3.582 -1.531 6.147 1.00 93.94 196 HIS A C 1
ATOM 1483 O O . HIS A 1 196 ? 3.157 -0.404 5.876 1.00 93.94 196 HIS A O 1
ATOM 1489 N N . TRP A 1 197 ? 4.116 -1.857 7.324 1.00 91.75 197 TRP A N 1
ATOM 1490 C CA . TRP A 1 197 ? 4.115 -1.003 8.509 1.00 91.75 197 TRP A CA 1
ATOM 1491 C C . TRP A 1 197 ? 5.489 -0.363 8.715 1.00 91.75 197 TRP A C 1
ATOM 1493 O O . TRP A 1 197 ? 5.610 0.861 8.774 1.00 91.75 197 TRP A O 1
ATOM 1503 N N . VAL A 1 198 ? 6.545 -1.174 8.709 1.00 91.94 198 VAL A N 1
ATOM 1504 C CA . VAL A 1 198 ? 7.916 -0.742 9.006 1.00 91.94 198 VAL A CA 1
ATOM 1505 C C . VAL A 1 198 ? 8.681 -0.454 7.717 1.00 91.94 198 VAL A C 1
ATOM 1507 O O . VAL A 1 198 ? 8.570 -1.184 6.733 1.00 91.94 198 VAL A O 1
ATOM 1510 N N . THR A 1 199 ? 9.456 0.631 7.711 1.00 92.56 199 THR A N 1
ATOM 1511 C CA . THR A 1 199 ? 10.439 0.883 6.651 1.00 92.56 199 THR A CA 1
ATOM 1512 C C . THR A 1 199 ? 11.731 0.166 7.031 1.00 92.56 199 THR A C 1
ATOM 1514 O O . THR A 1 199 ? 12.356 0.511 8.027 1.00 92.56 199 THR A O 1
ATOM 1517 N N . PHE A 1 200 ? 12.089 -0.865 6.270 1.00 92.25 200 PHE A N 1
ATOM 1518 C CA . PHE A 1 200 ? 13.347 -1.596 6.428 1.00 92.25 200 PHE A CA 1
ATOM 1519 C C . PHE A 1 200 ? 14.443 -0.964 5.571 1.00 92.25 200 PHE A C 1
ATOM 1521 O O . PHE A 1 200 ? 14.131 -0.323 4.573 1.00 92.25 200 PHE A O 1
ATOM 1528 N N . ASP A 1 201 ? 15.702 -1.176 5.940 1.00 92.06 201 ASP A N 1
ATOM 1529 C CA . ASP A 1 201 ? 16.846 -0.755 5.131 1.00 92.06 201 ASP A CA 1
ATOM 1530 C C . ASP A 1 201 ? 16.975 -1.621 3.857 1.00 92.06 201 ASP A C 1
ATOM 1532 O O . ASP A 1 201 ? 16.772 -2.838 3.944 1.00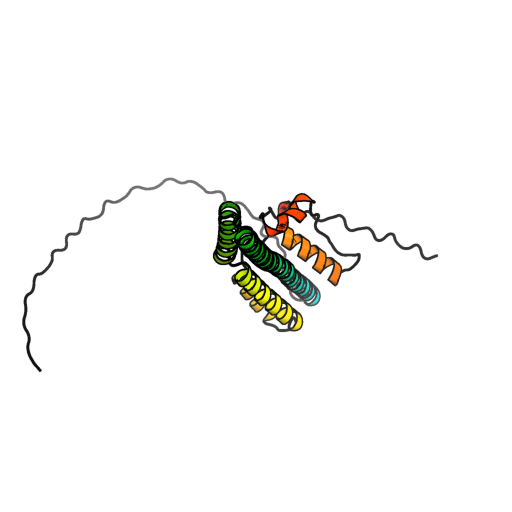 92.06 201 ASP A O 1
ATOM 1536 N N . PRO A 1 202 ? 17.296 -1.043 2.683 1.00 89.19 202 PRO A N 1
ATOM 1537 C CA . PRO A 1 202 ? 17.470 -1.802 1.443 1.00 89.19 202 PRO A CA 1
ATOM 1538 C C . PRO A 1 202 ? 18.595 -2.845 1.507 1.00 89.19 202 PRO A C 1
ATOM 1540 O O . PRO A 1 202 ? 18.455 -3.909 0.906 1.00 89.19 202 PRO A O 1
ATOM 1543 N N . SER A 1 203 ? 19.666 -2.607 2.275 1.00 91.50 203 SER A N 1
ATOM 1544 C CA . SER A 1 203 ? 20.793 -3.550 2.420 1.00 91.50 203 SER A CA 1
ATOM 1545 C C . SER A 1 203 ? 20.392 -4.892 3.041 1.00 91.50 203 SER A C 1
ATOM 1547 O O . SER A 1 203 ? 21.105 -5.885 2.911 1.00 91.50 203 SER A O 1
ATOM 1549 N N . ARG A 1 204 ? 19.219 -4.948 3.684 1.00 91.69 204 ARG A N 1
ATOM 1550 C CA . ARG A 1 204 ? 18.669 -6.160 4.292 1.00 91.69 204 ARG A CA 1
ATOM 1551 C C . ARG A 1 204 ? 18.212 -7.208 3.272 1.00 91.69 204 ARG A C 1
ATOM 1553 O O . ARG A 1 204 ? 17.970 -8.347 3.662 1.00 91.69 204 ARG A O 1
ATOM 1560 N N . PHE A 1 205 ? 18.060 -6.850 2.000 1.00 92.94 205 PHE A N 1
ATOM 1561 C CA . PHE A 1 205 ? 17.504 -7.735 0.975 1.00 92.94 205 PHE A CA 1
ATOM 1562 C C . PHE A 1 205 ? 18.591 -8.148 -0.028 1.00 92.94 205 PHE A C 1
ATOM 1564 O O . PHE A 1 205 ? 18.638 -7.593 -1.124 1.00 92.94 205 PHE A O 1
ATOM 1571 N N . PRO A 1 206 ? 19.488 -9.091 0.324 1.00 93.06 206 PRO A N 1
ATOM 1572 C CA . PRO A 1 206 ? 20.546 -9.526 -0.574 1.00 93.06 206 PRO A CA 1
ATOM 1573 C C . PRO A 1 206 ? 19.992 -10.376 -1.717 1.00 93.06 206 PRO A C 1
ATOM 1575 O O . PRO A 1 206 ? 18.960 -11.044 -1.592 1.00 93.06 206 PRO A O 1
ATOM 1578 N N . ASP A 1 207 ? 20.739 -10.407 -2.811 1.00 92.88 207 ASP A N 1
ATOM 1579 C CA . ASP A 1 207 ? 20.499 -11.315 -3.919 1.00 92.88 207 ASP A CA 1
ATOM 1580 C C . ASP A 1 207 ? 20.600 -12.779 -3.484 1.00 92.88 207 ASP A C 1
ATOM 1582 O O . ASP A 1 207 ? 21.588 -13.223 -2.896 1.00 92.88 207 ASP A O 1
ATOM 1586 N N . LEU A 1 208 ? 19.569 -13.559 -3.800 1.00 89.44 208 LEU A N 1
ATOM 1587 C CA . LEU A 1 208 ? 19.600 -15.003 -3.636 1.00 89.44 208 LEU A CA 1
ATOM 1588 C C . LEU A 1 208 ? 20.465 -15.630 -4.732 1.00 89.44 208 LEU A C 1
ATOM 1590 O O . LEU A 1 208 ? 20.441 -15.176 -5.880 1.00 89.44 208 LEU A O 1
ATOM 1594 N N . PRO A 1 209 ? 21.196 -16.714 -4.421 1.00 86.19 209 PRO A N 1
ATOM 1595 C CA . PRO A 1 209 ? 21.939 -17.439 -5.436 1.00 86.19 209 PRO A CA 1
ATOM 1596 C C . PRO A 1 209 ? 20.977 -17.934 -6.520 1.00 86.19 209 PRO A C 1
ATOM 1598 O O . PRO A 1 209 ? 19.950 -18.548 -6.212 1.00 86.19 209 PRO A O 1
ATOM 1601 N N . LYS A 1 210 ? 21.317 -17.684 -7.793 1.00 78.94 210 LYS A N 1
ATOM 1602 C CA . LYS A 1 210 ? 20.534 -18.191 -8.925 1.00 78.94 210 LYS A CA 1
ATOM 1603 C C . LYS A 1 210 ? 20.389 -19.698 -8.778 1.00 78.94 210 LYS A C 1
ATOM 1605 O O . LYS A 1 210 ? 21.382 -20.424 -8.671 1.00 78.94 210 LYS A O 1
ATOM 1610 N N . ARG A 1 211 ? 19.144 -20.174 -8.757 1.00 72.12 211 ARG A N 1
ATOM 1611 C CA . ARG A 1 211 ? 18.859 -21.605 -8.734 1.00 72.12 211 ARG A CA 1
ATOM 1612 C C . ARG A 1 211 ? 19.467 -22.188 -10.004 1.00 72.12 211 ARG A C 1
ATOM 1614 O O . ARG A 1 211 ? 19.011 -21.881 -11.100 1.00 72.12 211 ARG A O 1
ATOM 1621 N N . ARG A 1 212 ? 20.523 -22.996 -9.864 1.00 65.12 212 ARG A N 1
ATOM 1622 C CA . ARG A 1 212 ? 21.078 -23.736 -10.998 1.00 65.12 212 ARG A CA 1
ATOM 1623 C C . ARG A 1 212 ? 19.948 -24.596 -11.543 1.00 65.12 212 ARG A C 1
ATOM 1625 O O . ARG A 1 212 ? 19.477 -25.496 -10.848 1.00 65.12 212 ARG A O 1
ATOM 1632 N N . VAL A 1 213 ? 19.483 -24.288 -12.749 1.00 61.16 213 VAL A N 1
ATOM 1633 C CA . VAL A 1 213 ? 18.622 -25.199 -13.492 1.00 61.16 213 VAL A CA 1
ATOM 1634 C C . VAL A 1 213 ? 19.485 -26.437 -13.687 1.00 61.16 213 VAL A C 1
ATOM 1636 O O . VAL A 1 213 ? 20.487 -26.383 -14.399 1.00 61.16 213 VAL A O 1
ATOM 1639 N N . ALA A 1 214 ? 19.198 -27.507 -12.941 1.00 55.69 214 ALA A N 1
ATOM 1640 C CA . ALA A 1 214 ? 19.841 -28.787 -13.180 1.00 55.69 214 ALA A CA 1
ATOM 1641 C C . ALA A 1 214 ? 19.600 -29.078 -14.658 1.00 55.69 214 ALA A C 1
ATOM 1643 O O . ALA A 1 214 ? 18.442 -29.130 -15.071 1.00 55.69 214 ALA A O 1
ATOM 1644 N N . ALA A 1 215 ? 20.676 -29.135 -15.447 1.00 51.91 215 ALA A N 1
ATOM 1645 C CA . ALA A 1 215 ? 20.596 -29.472 -16.854 1.00 51.91 215 ALA A CA 1
ATOM 1646 C C . ALA A 1 215 ? 19.819 -30.783 -16.928 1.00 51.91 215 ALA A C 1
ATOM 1648 O O . ALA A 1 215 ? 20.322 -31.823 -16.495 1.00 51.91 215 ALA A O 1
ATOM 1649 N N . ALA A 1 216 ? 18.558 -30.696 -17.358 1.00 52.59 216 ALA A N 1
ATOM 1650 C CA . ALA A 1 216 ? 17.732 -31.857 -17.583 1.00 52.59 216 ALA A CA 1
ATOM 1651 C C . ALA A 1 216 ? 18.510 -32.697 -18.585 1.00 52.59 216 ALA A C 1
ATOM 1653 O O . ALA A 1 216 ? 18.736 -32.298 -19.727 1.00 52.59 216 ALA A O 1
ATOM 1654 N N . SER A 1 217 ? 19.045 -33.793 -18.068 1.00 50.62 217 SER A N 1
ATOM 1655 C CA . SER A 1 217 ? 19.860 -34.750 -18.780 1.00 50.62 217 SER A CA 1
ATOM 1656 C C . SER A 1 217 ? 18.915 -35.450 -19.746 1.00 50.62 217 SER A C 1
ATOM 1658 O O . SER A 1 217 ? 18.254 -36.415 -19.379 1.00 50.62 217 SER A O 1
ATOM 1660 N N . ALA A 1 218 ? 18.767 -34.893 -20.945 1.00 47.12 218 ALA A N 1
ATOM 1661 C CA . ALA A 1 218 ? 18.109 -35.566 -22.048 1.00 47.12 218 ALA A CA 1
ATOM 1662 C C . ALA A 1 218 ? 19.169 -36.421 -22.746 1.00 47.12 218 ALA A C 1
ATOM 1664 O O . ALA A 1 218 ? 20.037 -35.908 -23.456 1.00 47.12 218 ALA A O 1
ATOM 1665 N N . GLN A 1 219 ? 19.121 -37.704 -22.386 1.00 42.41 219 GLN A N 1
ATOM 1666 C CA . GLN A 1 219 ? 19.605 -38.845 -23.160 1.00 42.41 219 GLN A CA 1
ATOM 1667 C C . GLN A 1 219 ? 18.921 -38.902 -24.527 1.00 42.41 219 GLN A C 1
ATOM 1669 O O . GLN A 1 219 ? 17.760 -38.437 -24.617 1.00 42.41 219 GLN A O 1
#

Sequence (219 aa):
MDDDRRERLEAPEAAVTSSAAIGPEGARVAESPIAADADVKNAAGHPAADAEALNFELLRSALYHDARQSHLERLDRLAHYLTALAGSAAFATVLRDDPTLAAVAAATAAAISMAALVFDFSGRARSHQQLRREFYRLLADMRATDCQARMLSLYADEPPIKWAVNAMAHNQAARSLHGDNAQLLGIDWPARRLAHWVTFDPSRFPDLPKRRVAAASAQ

pLDDT: mean 81.37, std 23.23, range [32.12, 98.44]

Secondary structure (DSSP, 8-state):
-------------------------------------S----TTS-HHHHHHHHHHHHHHHHHHHHHHHHHHHHHHHHHHHHHHHHHHHHHHHHTTT-HHHHHHHHHHHHHHHHHHHHHTHHHHHHHHHHHHHHHHHHHHTTTSTTHHHHHHHHHHTPPPP-HHHHHHHHHHHHHHHHGGG---B---HHHHHHTTTS---GGGSPBPPP---------

Organism: NCBI:txid356660

Radius of gyration: 30.55 Å; chains: 1; bounding box: 77×106×61 Å